Protein AF-0000000076790404 (afdb_homodimer)

Foldseek 3Di:
DDPPPPPPPPPCPPDPPVVLCVLLVVLVVVLVVQQVACQAPPHDPGGLNRVLVVLVCVCVVVVPDLVRSLVVLVVCVVPDDPRGDHDNHVVVSVVSCVSNVNDPDD/DDPPPPPPPPPCPPPPPVVLCVLLVVLVVVLVVQQPAAQAPPHDPGGLNRVLVVLVCVCVVVVPDLVRSLVVLVVCVVVDDPRGDHDNHVVVSVVSCVSNVNDPDD

Structure (mmCIF, N/CA/C/O backbone):
data_AF-0000000076790404-model_v1
#
loop_
_entity.id
_entity.type
_entity.pdbx_description
1 polymer 'Uncharacterized protein'
#
loop_
_atom_site.group_PDB
_atom_site.id
_atom_site.type_symbol
_atom_site.label_atom_id
_atom_site.label_alt_id
_atom_site.label_comp_id
_atom_site.label_asym_id
_atom_site.label_entity_id
_atom_site.label_seq_id
_atom_site.pdbx_PDB_ins_code
_atom_site.Cartn_x
_atom_site.Cartn_y
_atom_site.Cartn_z
_atom_sit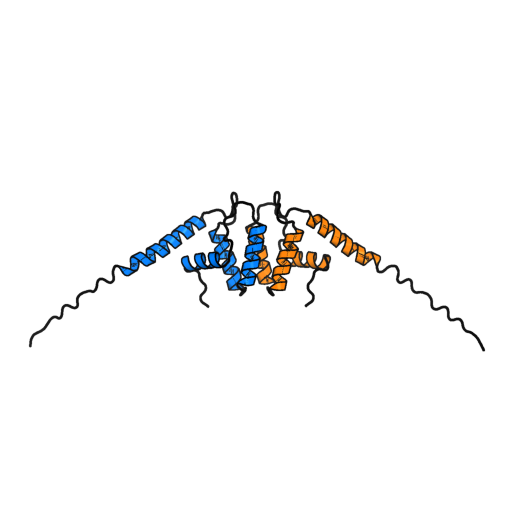e.occupancy
_atom_site.B_iso_or_equiv
_atom_site.auth_seq_id
_atom_site.auth_comp_id
_atom_site.auth_asym_id
_atom_site.auth_atom_id
_atom_site.pdbx_PDB_model_num
ATOM 1 N N . MET A 1 1 ? 28.422 -68.188 -30.266 1 30.14 1 MET A N 1
ATOM 2 C CA . MET A 1 1 ? 28.422 -66.75 -30.344 1 30.14 1 MET A CA 1
ATOM 3 C C . MET A 1 1 ? 27.078 -66.188 -29.906 1 30.14 1 MET A C 1
ATOM 5 O O . MET A 1 1 ? 26.109 -66.188 -30.672 1 30.14 1 MET A O 1
ATOM 9 N N . LEU A 1 2 ? 26.656 -66.5 -28.578 1 34.03 2 LEU A N 1
ATOM 10 C CA . LEU A 1 2 ? 25.391 -66.438 -27.844 1 34.03 2 LEU A CA 1
ATOM 11 C C . LEU A 1 2 ? 24.938 -65 -27.688 1 34.03 2 LEU A C 1
ATOM 13 O O . LEU A 1 2 ? 25.688 -64.125 -27.203 1 34.03 2 LEU A O 1
ATOM 17 N N . HIS A 1 3 ? 24.094 -64.438 -28.641 1 33.25 3 HIS A N 1
ATOM 18 C CA . HIS A 1 3 ? 23.422 -63.156 -28.703 1 33.25 3 HIS A CA 1
ATOM 19 C C . HIS A 1 3 ? 22.547 -62.938 -27.469 1 33.25 3 HIS A C 1
ATOM 21 O O . HIS A 1 3 ? 21.453 -63.469 -27.375 1 33.25 3 HIS A O 1
ATOM 27 N N . ASP A 1 4 ? 23.062 -62.906 -26.203 1 35.19 4 ASP A N 1
ATOM 28 C CA . ASP A 1 4 ? 22.328 -62.625 -24.984 1 35.19 4 ASP A CA 1
ATOM 29 C C . ASP A 1 4 ? 21.625 -61.281 -25.062 1 35.19 4 ASP A C 1
ATOM 31 O O . ASP A 1 4 ? 22.281 -60.219 -25.172 1 35.19 4 ASP A O 1
ATOM 35 N N . ASP A 1 5 ? 20.438 -61.219 -25.75 1 37.47 5 ASP A N 1
ATOM 36 C CA . ASP A 1 5 ? 19.5 -60.094 -25.828 1 37.47 5 ASP A CA 1
ATOM 37 C C . ASP A 1 5 ? 19.109 -59.594 -24.453 1 37.47 5 ASP A C 1
ATOM 39 O O . ASP A 1 5 ? 18.438 -60.281 -23.688 1 37.47 5 ASP A O 1
ATOM 43 N N . GLY A 1 6 ? 20 -59 -23.625 1 39.09 6 GLY A N 1
ATOM 44 C CA . GLY A 1 6 ? 19.734 -58.375 -22.344 1 39.09 6 GLY A CA 1
ATOM 45 C C . GLY A 1 6 ? 18.562 -57.406 -22.375 1 39.09 6 GLY A C 1
ATOM 46 O O . GLY A 1 6 ? 18.609 -56.375 -23.078 1 39.09 6 GLY A O 1
ATOM 47 N N . ASN A 1 7 ? 17.297 -57.875 -22.25 1 40.56 7 ASN A N 1
ATOM 48 C CA . ASN A 1 7 ? 16.062 -57.125 -22.062 1 40.56 7 ASN A CA 1
ATOM 49 C C . ASN A 1 7 ? 16.188 -56.125 -20.938 1 40.56 7 ASN A C 1
ATOM 51 O O . ASN A 1 7 ? 16.422 -56.5 -19.781 1 40.56 7 ASN A O 1
ATOM 55 N N . ILE A 1 8 ? 16.766 -54.906 -21.125 1 38.88 8 ILE A N 1
ATOM 56 C CA . ILE A 1 8 ? 16.75 -53.812 -20.203 1 38.88 8 ILE A CA 1
ATOM 57 C C . ILE A 1 8 ? 15.305 -53.5 -19.797 1 38.88 8 ILE A C 1
ATOM 59 O O . ILE A 1 8 ? 14.438 -53.312 -20.656 1 38.88 8 ILE A O 1
ATOM 63 N N . PRO A 1 9 ? 14.82 -53.875 -18.609 1 40.06 9 PRO A N 1
ATOM 64 C CA . PRO A 1 9 ? 13.477 -53.531 -18.125 1 40.06 9 PRO A CA 1
ATOM 65 C C . PRO A 1 9 ? 13.203 -52.031 -18.203 1 40.06 9 PRO A C 1
ATOM 67 O O . PRO A 1 9 ? 14.125 -51.219 -18.031 1 40.06 9 PRO A O 1
ATOM 70 N N . GLU A 1 10 ? 12.289 -51.594 -19 1 37.16 10 GLU A N 1
ATOM 71 C CA . GLU A 1 10 ? 11.719 -50.25 -19.078 1 37.16 10 GLU A CA 1
ATOM 72 C C . GLU A 1 10 ? 11.242 -49.781 -17.703 1 37.16 10 GLU A C 1
ATOM 74 O O . GLU A 1 10 ? 10.352 -50.375 -17.109 1 37.16 10 GLU A O 1
ATOM 79 N N . GLY A 1 11 ? 12.125 -49.375 -16.734 1 38.25 11 GLY A N 1
ATOM 80 C CA . GLY A 1 11 ? 11.695 -48.719 -15.508 1 38.25 11 GLY A CA 1
ATOM 81 C C . GLY A 1 11 ? 10.594 -47.688 -15.742 1 38.25 11 GLY A C 1
ATOM 82 O O . GLY A 1 11 ? 10.609 -46.969 -16.75 1 38.25 11 GLY A O 1
ATOM 83 N N . SER A 1 12 ? 9.336 -47.875 -15.234 1 36.72 12 SER A N 1
ATOM 84 C CA . SER A 1 12 ? 8.117 -47.062 -15.18 1 36.72 12 SER A CA 1
ATOM 85 C C . SER A 1 12 ? 8.398 -45.688 -14.609 1 36.72 12 SER A C 1
ATOM 87 O O . SER A 1 12 ? 8.523 -45.5 -13.398 1 36.72 12 SER A O 1
ATOM 89 N N . ALA A 1 13 ? 9.062 -44.781 -15.242 1 38.72 13 ALA A N 1
ATOM 90 C CA . ALA A 1 13 ? 9.156 -43.344 -14.953 1 38.72 13 ALA A CA 1
ATOM 91 C C . ALA A 1 13 ? 7.766 -42.75 -14.836 1 38.72 13 ALA A C 1
ATOM 93 O O . ALA A 1 13 ? 7.629 -41.5 -14.766 1 38.72 13 ALA A O 1
ATOM 94 N N . GLU A 1 14 ? 6.594 -43.438 -14.844 1 37.81 14 GLU A N 1
ATOM 95 C CA . GLU A 1 14 ? 5.332 -42.719 -14.977 1 37.81 14 GLU A CA 1
ATOM 96 C C . GLU A 1 14 ? 5.008 -41.938 -13.703 1 37.81 14 GLU A C 1
ATOM 98 O O . GLU A 1 14 ? 4.129 -41.062 -13.711 1 37.81 14 GLU A O 1
ATOM 103 N N . GLY A 1 15 ? 5.199 -42.469 -12.469 1 38.56 15 GLY A N 1
ATOM 104 C CA . GLY A 1 15 ? 4.367 -42 -11.383 1 38.56 15 GLY A CA 1
ATOM 105 C C . GLY A 1 15 ? 4.805 -40.625 -10.859 1 38.56 15 GLY A C 1
ATOM 106 O O . GLY A 1 15 ? 4.219 -40.094 -9.914 1 38.56 15 GLY A O 1
ATOM 107 N N . ARG A 1 16 ? 6.059 -40.219 -10.875 1 40.22 16 ARG A N 1
ATOM 108 C CA . ARG A 1 16 ? 6.441 -39.031 -10.102 1 40.22 16 ARG A CA 1
ATOM 109 C C . ARG A 1 16 ? 5.855 -37.781 -10.711 1 40.22 16 ARG A C 1
ATOM 111 O O . ARG A 1 16 ? 5.98 -36.688 -10.133 1 40.22 16 ARG A O 1
ATOM 118 N N . SER A 1 17 ? 5.418 -37.781 -11.984 1 40.88 17 SER A N 1
ATOM 119 C CA . SER A 1 17 ? 5.039 -36.5 -12.609 1 40.88 17 SER A CA 1
ATOM 120 C C . SER A 1 17 ? 3.672 -36.031 -12.125 1 40.88 17 SER A C 1
ATOM 122 O O . SER A 1 17 ? 3.312 -34.875 -12.297 1 40.88 17 SER A O 1
ATOM 124 N N . ASN A 1 18 ? 2.783 -36.938 -11.695 1 41.25 18 ASN A N 1
ATOM 125 C CA . ASN A 1 18 ? 1.407 -36.531 -11.438 1 41.25 18 ASN A CA 1
ATOM 126 C C . ASN A 1 18 ? 1.281 -35.781 -10.102 1 41.25 18 ASN A C 1
ATOM 128 O O . ASN A 1 18 ? 0.426 -34.938 -9.953 1 41.25 18 ASN A O 1
ATOM 132 N N . GLU A 1 19 ? 1.943 -36.188 -9.094 1 44.34 19 GLU A N 1
ATOM 133 C CA . GLU A 1 19 ? 1.763 -35.562 -7.789 1 44.34 19 GLU A CA 1
ATOM 134 C C . GLU A 1 19 ? 2.232 -34.125 -7.805 1 44.34 19 GLU A C 1
ATOM 136 O O . GLU A 1 19 ? 1.66 -33.25 -7.125 1 44.34 19 GLU A O 1
ATOM 141 N N . GLU A 1 20 ? 3.35 -33.75 -8.398 1 45.34 20 GLU A N 1
ATOM 142 C CA . GLU A 1 20 ? 3.826 -32.375 -8.492 1 45.34 20 GLU A CA 1
ATOM 143 C C . GLU A 1 20 ? 2.869 -31.516 -9.312 1 45.34 20 GLU A C 1
ATOM 145 O O . GLU A 1 20 ? 2.715 -30.328 -9.047 1 45.34 20 GLU A O 1
ATOM 150 N N . ALA A 1 21 ? 2.314 -32.094 -10.375 1 47 21 ALA A N 1
ATOM 151 C CA . ALA A 1 21 ? 1.302 -31.406 -11.188 1 47 21 ALA A CA 1
ATOM 152 C C . ALA A 1 21 ? 0.054 -31.109 -10.359 1 47 21 ALA A C 1
ATOM 154 O O . ALA A 1 21 ? -0.574 -30.062 -10.531 1 47 21 ALA A O 1
ATOM 155 N N . GLY A 1 22 ? -0.273 -32.031 -9.43 1 50.06 22 GLY A N 1
ATOM 156 C CA . GLY A 1 22 ? -1.444 -31.844 -8.594 1 50.06 22 GLY A CA 1
ATOM 157 C C . GLY A 1 22 ? -1.312 -30.672 -7.652 1 50.06 22 GLY A C 1
ATOM 158 O O . GLY A 1 22 ? -2.273 -29.922 -7.445 1 50.06 22 GLY A O 1
ATOM 159 N N . GLY A 1 23 ? -0.182 -30.625 -6.945 1 48.03 23 GLY A N 1
ATOM 160 C CA . GLY A 1 23 ? 0.036 -29.469 -6.094 1 48.03 23 GLY A CA 1
ATOM 161 C C . GLY A 1 23 ? 0.096 -28.172 -6.867 1 48.03 23 GLY A C 1
ATOM 162 O O . GLY A 1 23 ? -0.513 -27.172 -6.465 1 48.03 23 GLY A O 1
ATOM 163 N N . CYS A 1 24 ? 0.807 -28.219 -8.016 1 49.78 24 CYS A N 1
ATOM 164 C CA . CYS A 1 24 ? 0.87 -27.047 -8.891 1 49.78 24 CYS A CA 1
ATOM 165 C C . CYS A 1 24 ? -0.51 -26.703 -9.438 1 49.78 24 CYS A C 1
ATOM 167 O O . CYS A 1 24 ? -0.892 -25.531 -9.477 1 49.78 24 CYS A O 1
ATOM 169 N N . ALA A 1 25 ? -1.133 -27.797 -9.852 1 52.62 25 ALA A N 1
ATOM 170 C CA . ALA A 1 25 ? -2.465 -27.531 -10.391 1 52.62 25 ALA A CA 1
ATOM 171 C C . ALA A 1 25 ? -3.393 -26.969 -9.32 1 52.62 25 ALA A C 1
ATOM 173 O O . ALA A 1 25 ? -4.16 -26.047 -9.586 1 52.62 25 ALA A O 1
ATOM 174 N N . LYS A 1 26 ? -3.4 -27.656 -8.227 1 53.59 26 LYS A N 1
ATOM 175 C CA . LYS A 1 26 ? -4.223 -27.125 -7.137 1 53.59 26 LYS A CA 1
ATOM 176 C C . LYS A 1 26 ? -3.828 -25.703 -6.797 1 53.59 26 LYS A C 1
ATOM 178 O O . LYS A 1 26 ? -4.691 -24.844 -6.566 1 53.59 26 LYS A O 1
ATOM 183 N N . ALA A 1 27 ? -2.496 -25.578 -6.664 1 52.31 27 ALA A N 1
ATOM 184 C CA . ALA A 1 27 ? -2.008 -24.219 -6.445 1 52.31 27 ALA A CA 1
ATOM 185 C C . ALA A 1 27 ? -2.441 -23.297 -7.578 1 52.31 27 ALA A C 1
ATOM 187 O O . ALA A 1 27 ? -2.861 -22.156 -7.336 1 52.31 27 ALA A O 1
ATOM 188 N N . PHE A 1 28 ? -2.373 -23.859 -8.781 1 56.06 28 PHE A N 1
ATOM 189 C CA . PHE A 1 28 ? -2.822 -23.078 -9.93 1 56.06 28 PHE A CA 1
ATOM 190 C C . PHE A 1 28 ? -4.309 -22.75 -9.812 1 56.06 28 PHE A C 1
ATOM 192 O O . PHE A 1 28 ? -4.715 -21.609 -10.023 1 56.06 28 PHE A O 1
ATOM 199 N N . PHE A 1 29 ? -5.113 -23.781 -9.531 1 55.78 29 PHE A N 1
ATOM 200 C CA . PHE A 1 29 ? -6.547 -23.547 -9.43 1 55.78 29 PHE A CA 1
ATOM 201 C C . PHE A 1 29 ? -6.855 -22.594 -8.273 1 55.78 29 PHE A C 1
ATOM 203 O O . PHE A 1 29 ? -7.734 -21.734 -8.391 1 55.78 29 PHE A O 1
ATOM 210 N N . ALA A 1 30 ? -6.309 -22.812 -7.133 1 56.84 30 ALA A N 1
ATOM 211 C CA . ALA A 1 30 ? -6.508 -21.875 -6.023 1 56.84 30 ALA A CA 1
ATOM 212 C C . ALA A 1 30 ? -6.105 -20.453 -6.414 1 56.84 30 ALA A C 1
ATOM 214 O O . ALA A 1 30 ? -6.773 -19.484 -6.043 1 56.84 30 ALA A O 1
ATOM 215 N N . LEU A 1 31 ? -5.008 -20.5 -7.203 1 58.28 31 LEU A N 1
ATOM 216 C CA . LEU A 1 31 ? -4.594 -19.219 -7.758 1 58.28 31 LEU A CA 1
ATOM 217 C C . LEU A 1 31 ? -5.68 -18.625 -8.648 1 58.28 31 LEU A C 1
ATOM 219 O O . LEU A 1 31 ? -5.953 -17.422 -8.594 1 58.28 31 LEU A O 1
ATOM 223 N N . LEU A 1 32 ? -6.238 -19.531 -9.461 1 58.81 32 LEU A N 1
ATOM 224 C CA . LEU A 1 32 ? -7.312 -19.094 -10.344 1 58.81 32 LEU A CA 1
ATOM 225 C C . LEU A 1 32 ? -8.516 -18.625 -9.539 1 58.81 32 LEU A C 1
ATOM 227 O O . LEU A 1 32 ? -9.156 -17.625 -9.883 1 58.81 32 LEU A O 1
ATOM 231 N N . LYS A 1 33 ? -8.844 -19.469 -8.594 1 59.38 33 LYS A N 1
ATOM 232 C CA . LYS A 1 33 ? -9.977 -19.094 -7.754 1 59.38 33 LYS A CA 1
ATOM 233 C C . LYS A 1 33 ? -9.719 -17.766 -7.043 1 59.38 33 LYS A C 1
ATOM 235 O O . LYS A 1 33 ? -10.609 -16.922 -6.945 1 59.38 33 LYS A O 1
ATOM 240 N N . ASP A 1 34 ? -8.633 -17.781 -6.402 1 59.47 34 ASP A N 1
ATOM 241 C CA . ASP A 1 34 ? -8.25 -16.516 -5.785 1 59.47 34 ASP A CA 1
ATOM 242 C C . ASP A 1 34 ? -8.148 -15.406 -6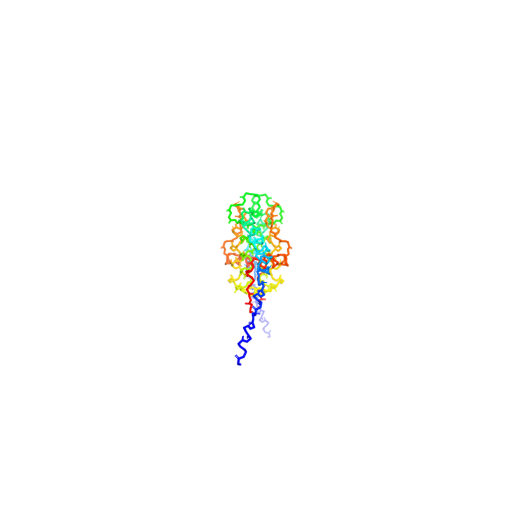.832 1 59.47 34 ASP A C 1
ATOM 244 O O . ASP A 1 34 ? -8.391 -14.234 -6.523 1 59.47 34 ASP A O 1
ATOM 248 N N . ALA A 1 35 ? -7.859 -15.93 -7.992 1 64.31 35 ALA A N 1
ATOM 249 C CA . ALA A 1 35 ? -7.82 -14.984 -9.109 1 64.31 35 ALA A CA 1
ATOM 250 C C . ALA A 1 35 ? -9.195 -14.375 -9.359 1 64.31 35 ALA A C 1
ATOM 252 O O . ALA A 1 35 ? -9.297 -13.25 -9.859 1 64.31 35 ALA A O 1
ATOM 253 N N . GLU A 1 36 ? -10.062 -15.117 -8.82 1 76.12 36 GLU A N 1
ATOM 254 C CA . GLU A 1 36 ? -11.398 -14.617 -9.109 1 76.12 36 GLU A CA 1
ATOM 255 C C . GLU A 1 36 ? -12.016 -13.953 -7.879 1 76.12 36 GLU A C 1
ATOM 257 O O . GLU A 1 36 ? -13.031 -13.258 -7.988 1 76.12 36 GLU A O 1
ATOM 262 N N . LYS A 1 37 ? -11.352 -14.148 -6.793 1 87 37 LYS A N 1
ATOM 263 C CA . LYS A 1 37 ? -11.938 -13.586 -5.582 1 87 37 LYS A CA 1
ATOM 264 C C . LYS A 1 37 ? -11.609 -12.094 -5.461 1 87 37 LYS A C 1
ATOM 266 O O . LYS A 1 37 ? -10.445 -11.703 -5.496 1 87 37 LYS A O 1
ATOM 271 N N . GLU A 1 38 ? -12.758 -11.359 -5.199 1 93.56 38 GLU A N 1
ATOM 272 C CA . GLU A 1 38 ? -12.57 -9.93 -4.992 1 93.56 38 GLU A CA 1
ATOM 273 C C . GLU A 1 38 ? -11.703 -9.648 -3.773 1 93.56 38 GLU A C 1
ATOM 275 O O . GLU A 1 38 ? -11.727 -10.406 -2.801 1 93.56 38 GLU A O 1
ATOM 280 N N . LEU A 1 39 ? -10.945 -8.672 -3.756 1 96.38 39 LEU A N 1
ATOM 281 C CA . LEU A 1 39 ? -10.062 -8.289 -2.662 1 96.38 39 LEU A CA 1
ATOM 282 C C . LEU A 1 39 ? -10.859 -8.039 -1.383 1 96.38 39 LEU A C 1
ATOM 284 O O . LEU A 1 39 ? -10.398 -8.391 -0.29 1 96.38 39 LEU A O 1
ATOM 288 N N . TYR A 1 40 ? -11.984 -7.336 -1.484 1 96.62 40 TYR A N 1
ATOM 289 C CA . TYR A 1 40 ? -13.031 -7.129 -0.484 1 96.62 40 TYR A CA 1
ATOM 290 C C . TYR A 1 40 ? -14.406 -7.051 -1.136 1 96.62 40 TYR A C 1
ATOM 292 O O . TYR A 1 40 ? -14.516 -6.844 -2.346 1 96.62 40 TYR A O 1
ATOM 300 N N . PRO A 1 41 ? -15.406 -7.297 -0.36 1 95 41 PRO A N 1
ATOM 301 C CA . PRO A 1 41 ? -16.734 -7.273 -0.979 1 95 41 PRO A CA 1
ATOM 302 C C . PRO A 1 41 ? -17 -5.98 -1.748 1 95 41 PRO A C 1
ATOM 304 O O . PRO A 1 41 ? -16.922 -4.891 -1.177 1 95 41 PRO A O 1
ATOM 307 N N . GLY A 1 42 ? -17.219 -6.043 -3.113 1 93.56 42 GLY A N 1
ATOM 308 C CA . GLY A 1 42 ? -17.547 -4.875 -3.922 1 93.56 42 GLY A CA 1
ATOM 309 C C . GLY A 1 42 ? -16.359 -4.352 -4.703 1 93.56 42 GLY A C 1
ATOM 310 O O . GLY A 1 42 ? -16.5 -3.445 -5.527 1 93.56 42 GLY A O 1
ATOM 311 N N . CYS A 1 43 ? -15.258 -4.91 -4.434 1 95.12 43 CYS A N 1
ATOM 312 C CA . CYS A 1 43 ? -14.086 -4.457 -5.172 1 95.12 43 CYS A CA 1
ATOM 313 C C . CYS A 1 43 ? -14.102 -4.969 -6.605 1 95.12 43 CYS A C 1
ATOM 315 O O . CYS A 1 43 ? -14.133 -6.18 -6.832 1 95.12 43 CYS A O 1
ATOM 317 N N . LYS A 1 44 ? -13.953 -4.082 -7.539 1 90.88 44 LYS A N 1
ATOM 318 C CA . LYS A 1 44 ? -14.055 -4.461 -8.945 1 90.88 44 LYS A CA 1
ATOM 319 C C . LYS A 1 44 ? -12.688 -4.445 -9.625 1 90.88 44 LYS A C 1
ATOM 321 O O . LYS A 1 44 ? -12.516 -5.039 -10.688 1 90.88 44 LYS A O 1
ATOM 326 N N . GLU A 1 45 ? -11.719 -3.848 -8.953 1 93.19 45 GLU A N 1
ATOM 327 C CA . GLU A 1 45 ? -10.461 -3.557 -9.641 1 93.19 45 GLU A CA 1
ATOM 328 C C . GLU A 1 45 ? -9.43 -4.652 -9.383 1 93.19 45 GLU A C 1
ATOM 330 O O . GLU A 1 45 ? -8.602 -4.941 -10.25 1 93.19 45 GLU A O 1
ATOM 335 N N . LEU A 1 46 ? -9.484 -5.277 -8.211 1 94.31 46 LEU A N 1
ATOM 336 C CA . LEU A 1 46 ? -8.445 -6.23 -7.848 1 94.31 46 LEU A CA 1
ATOM 337 C C . LEU A 1 46 ? -9.047 -7.492 -7.242 1 94.31 46 LEU A C 1
ATOM 339 O O . LEU A 1 46 ? -10.055 -7.426 -6.531 1 94.31 46 LEU A O 1
ATOM 343 N N . THR A 1 47 ? -8.406 -8.57 -7.527 1 93.31 47 THR A N 1
ATOM 344 C CA . THR A 1 47 ? -8.625 -9.812 -6.789 1 93.31 47 THR A CA 1
ATOM 345 C C . THR A 1 47 ? -7.543 -10.008 -5.73 1 93.31 47 THR A C 1
ATOM 347 O O . THR A 1 47 ? -6.535 -9.297 -5.727 1 93.31 47 THR A O 1
ATOM 350 N N . LYS A 1 48 ? -7.859 -10.93 -4.848 1 93 48 LYS A N 1
ATOM 351 C CA . LYS A 1 48 ? -6.84 -11.297 -3.869 1 93 48 LYS A CA 1
ATOM 352 C C . LYS A 1 48 ? -5.52 -11.641 -4.555 1 93 48 LYS A C 1
ATOM 354 O O . LYS A 1 48 ? -4.465 -11.133 -4.176 1 93 48 LYS A O 1
ATOM 359 N N . LEU A 1 49 ? -5.594 -12.359 -5.57 1 90.69 49 LEU A N 1
ATOM 360 C CA . LEU A 1 49 ? -4.391 -12.852 -6.234 1 90.69 49 LEU A CA 1
ATOM 361 C C . LEU A 1 49 ? -3.672 -11.711 -6.957 1 90.69 49 LEU A C 1
ATOM 363 O O . LEU A 1 49 ? -2.449 -11.586 -6.863 1 90.69 49 LEU A O 1
ATOM 367 N N . SER A 1 50 ? -4.426 -10.961 -7.699 1 90.44 50 SER A N 1
ATOM 368 C CA . SER A 1 50 ? -3.771 -9.883 -8.438 1 90.44 50 SER A CA 1
ATOM 369 C C . SER A 1 50 ? -3.088 -8.906 -7.488 1 90.44 50 SER A C 1
ATOM 371 O O . SER A 1 50 ? -2.021 -8.375 -7.805 1 90.44 50 SER A O 1
ATOM 373 N N . PHE A 1 51 ? -3.699 -8.688 -6.336 1 94.62 51 PHE A N 1
ATOM 374 C CA . PHE A 1 51 ? -3.068 -7.832 -5.336 1 94.62 51 PHE A CA 1
ATOM 375 C C . PHE A 1 51 ? -1.736 -8.414 -4.887 1 94.62 51 PHE A C 1
ATOM 377 O O . PHE A 1 51 ? -0.721 -7.719 -4.859 1 94.62 51 PHE A O 1
ATOM 384 N N . ILE A 1 52 ? -1.734 -9.664 -4.551 1 94.06 52 ILE A N 1
ATOM 385 C CA . ILE A 1 52 ? -0.548 -10.344 -4.039 1 94.06 52 ILE A CA 1
ATOM 386 C C . ILE A 1 52 ? 0.563 -10.297 -5.086 1 94.06 52 ILE A C 1
ATOM 388 O O . ILE A 1 52 ? 1.708 -9.961 -4.77 1 94.06 52 ILE A O 1
ATOM 392 N N . VAL A 1 53 ? 0.233 -10.562 -6.281 1 90.12 53 VAL A N 1
ATOM 393 C CA . VAL A 1 53 ? 1.208 -10.586 -7.367 1 90.12 53 VAL A CA 1
ATOM 394 C C . VAL A 1 53 ? 1.775 -9.188 -7.586 1 90.12 53 VA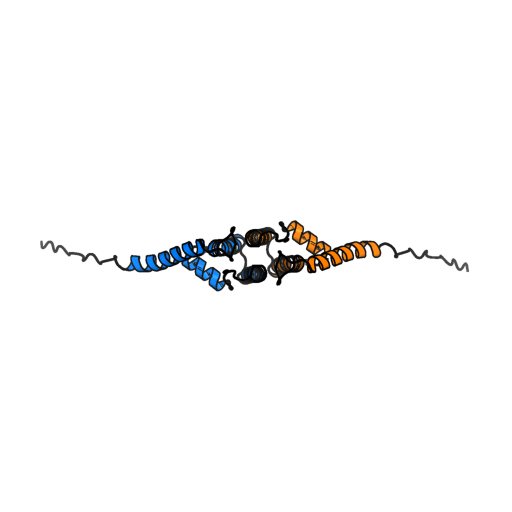L A C 1
ATOM 396 O O . VAL A 1 53 ? 2.99 -9.016 -7.711 1 90.12 53 VAL A O 1
ATOM 399 N N . ARG A 1 54 ? 0.96 -8.164 -7.531 1 92.69 54 ARG A N 1
ATOM 400 C CA . ARG A 1 54 ? 1.4 -6.793 -7.766 1 92.69 54 ARG A CA 1
ATOM 401 C C . ARG A 1 54 ? 2.279 -6.297 -6.621 1 92.69 54 ARG A C 1
ATOM 403 O O . ARG A 1 54 ? 3.309 -5.66 -6.852 1 92.69 54 ARG A O 1
ATOM 410 N N . LEU A 1 55 ? 1.849 -6.598 -5.422 1 96.44 55 LEU A N 1
ATOM 411 C CA . LEU A 1 55 ? 2.67 -6.215 -4.281 1 96.44 55 LEU A CA 1
ATOM 412 C C . LEU A 1 55 ? 4.055 -6.844 -4.367 1 96.44 55 LEU A C 1
ATOM 414 O O . LEU A 1 55 ? 5.066 -6.168 -4.164 1 96.44 55 LEU A O 1
ATOM 418 N N . TYR A 1 56 ? 4.062 -8.133 -4.668 1 93.75 56 TYR A N 1
ATOM 419 C CA . TYR A 1 56 ? 5.332 -8.844 -4.727 1 93.75 56 TYR A CA 1
ATOM 420 C C . TYR A 1 56 ? 6.172 -8.375 -5.906 1 93.75 56 TYR A C 1
ATOM 422 O O . TYR A 1 56 ? 7.398 -8.297 -5.809 1 93.75 56 TYR A O 1
ATOM 430 N N . GLN A 1 57 ? 5.543 -8.062 -7.035 1 91.38 57 GLN A N 1
ATOM 431 C CA . GLN A 1 57 ? 6.242 -7.484 -8.18 1 91.38 57 GLN A CA 1
ATOM 432 C C . GLN A 1 57 ? 6.93 -6.176 -7.797 1 91.38 57 GLN A C 1
ATOM 434 O O . GLN A 1 57 ? 8.078 -5.938 -8.18 1 91.38 57 GLN A O 1
ATOM 439 N N . ILE A 1 58 ? 6.242 -5.316 -7.086 1 95.56 58 ILE A N 1
ATOM 440 C CA . ILE A 1 58 ? 6.828 -4.062 -6.629 1 95.56 58 ILE A CA 1
ATOM 441 C C . ILE A 1 58 ? 8.062 -4.352 -5.773 1 95.56 58 ILE A C 1
ATOM 443 O O . ILE A 1 58 ? 9.117 -3.744 -5.965 1 95.56 58 ILE A O 1
ATOM 447 N N . LYS A 1 59 ? 7.934 -5.266 -4.836 1 95.81 59 LYS A N 1
ATOM 448 C CA . LYS A 1 59 ? 9.055 -5.637 -3.977 1 95.81 59 LYS A CA 1
ATOM 449 C C . LYS A 1 59 ? 10.273 -6.031 -4.805 1 95.81 59 LYS A C 1
ATOM 451 O O . LYS A 1 59 ? 11.383 -5.574 -4.535 1 95.81 59 LYS A O 1
ATOM 456 N N . CYS A 1 60 ? 10.055 -6.82 -5.785 1 92.5 60 CYS A N 1
ATOM 457 C CA . CYS A 1 60 ? 11.164 -7.367 -6.562 1 92.5 60 CYS A CA 1
ATOM 458 C C . CYS A 1 60 ? 11.727 -6.32 -7.516 1 92.5 60 CYS A C 1
ATOM 460 O O . CYS A 1 60 ? 12.945 -6.172 -7.629 1 92.5 60 CYS A O 1
ATOM 462 N N . LEU A 1 61 ? 10.906 -5.629 -8.18 1 93 61 LEU A N 1
ATOM 463 C CA . LEU A 1 61 ? 11.32 -4.648 -9.18 1 93 61 LEU A CA 1
ATOM 464 C C . LEU A 1 61 ? 12.172 -3.557 -8.547 1 93 61 LEU A C 1
ATOM 466 O O . LEU A 1 61 ? 13.141 -3.094 -9.148 1 93 61 LEU A O 1
ATOM 470 N N . PHE A 1 62 ? 11.797 -3.213 -7.332 1 95.12 62 PHE A N 1
ATOM 471 C CA . PHE A 1 62 ? 12.484 -2.08 -6.719 1 95.12 62 PHE A CA 1
ATOM 472 C C . PHE A 1 62 ? 13.398 -2.547 -5.59 1 95.12 62 PHE A C 1
ATOM 474 O O . PHE A 1 62 ? 13.984 -1.727 -4.887 1 95.12 62 PHE A O 1
ATOM 481 N N . GLY A 1 63 ? 13.5 -3.807 -5.332 1 94.88 63 GLY A N 1
ATOM 482 C CA . GLY A 1 63 ? 14.414 -4.359 -4.348 1 94.88 63 GLY A CA 1
ATOM 483 C C . GLY A 1 63 ? 14.047 -3.994 -2.922 1 94.88 63 GLY A C 1
ATOM 484 O O . GLY A 1 63 ? 14.922 -3.689 -2.107 1 94.88 63 GLY A O 1
ATOM 485 N N . LEU A 1 64 ? 12.789 -3.99 -2.604 1 96.75 64 LEU A N 1
ATOM 486 C CA . LEU A 1 64 ? 12.375 -3.705 -1.233 1 96.75 64 LEU A CA 1
ATOM 487 C C . LEU A 1 64 ? 12.836 -4.809 -0.286 1 96.75 64 LEU A C 1
ATOM 489 O O . LEU A 1 64 ? 12.742 -5.992 -0.616 1 96.75 64 LEU A O 1
ATOM 493 N N . SER A 1 65 ? 13.289 -4.375 0.899 1 97.44 65 SER A N 1
ATOM 494 C CA . SER A 1 65 ? 13.547 -5.363 1.94 1 97.44 65 SER A CA 1
ATOM 495 C C . SER A 1 65 ? 12.25 -6.008 2.422 1 97.44 65 SER A C 1
ATOM 497 O O . SER A 1 65 ? 11.164 -5.469 2.205 1 97.44 65 SER A O 1
ATOM 499 N N . ASN A 1 66 ? 12.375 -7.148 3.084 1 97.31 66 ASN A N 1
ATOM 500 C CA . ASN A 1 66 ? 11.203 -7.797 3.672 1 97.31 66 ASN A CA 1
ATOM 501 C C . ASN A 1 66 ? 10.5 -6.879 4.664 1 97.31 66 ASN A C 1
ATOM 503 O O . ASN A 1 66 ? 9.266 -6.816 4.691 1 97.31 66 ASN A O 1
ATOM 507 N N . ARG A 1 67 ? 11.234 -6.141 5.426 1 97.5 67 ARG A N 1
ATOM 508 C CA . ARG A 1 67 ? 10.664 -5.242 6.426 1 97.5 67 ARG A CA 1
ATOM 509 C C . ARG A 1 67 ? 9.898 -4.102 5.766 1 97.5 67 ARG A C 1
ATOM 511 O O . ARG A 1 67 ? 8.812 -3.73 6.219 1 97.5 67 ARG A O 1
ATOM 518 N N . ALA A 1 68 ? 10.453 -3.523 4.75 1 97.56 68 ALA A N 1
ATOM 519 C CA . ALA A 1 68 ? 9.781 -2.465 4.008 1 97.56 68 ALA A CA 1
ATOM 520 C C . ALA A 1 68 ? 8.461 -2.961 3.422 1 97.56 68 ALA A C 1
ATOM 522 O O . ALA A 1 68 ? 7.43 -2.293 3.545 1 97.56 68 ALA A O 1
ATOM 523 N N . CYS A 1 69 ? 8.438 -4.156 2.807 1 98.19 69 CYS A N 1
ATOM 524 C CA . CYS A 1 69 ? 7.23 -4.727 2.209 1 98.19 69 CYS A CA 1
ATOM 525 C C . CYS A 1 69 ? 6.199 -5.062 3.277 1 98.19 69 CYS A C 1
ATOM 527 O O . CYS A 1 69 ? 4.996 -4.887 3.061 1 98.19 69 CYS A O 1
ATOM 529 N N . GLU A 1 70 ? 6.68 -5.504 4.395 1 98.44 70 GLU A N 1
ATOM 530 C CA . GLU A 1 70 ? 5.789 -5.766 5.52 1 98.44 70 GLU A CA 1
ATOM 531 C C . GLU A 1 70 ? 5.09 -4.488 5.977 1 98.44 70 GLU A C 1
ATOM 533 O O . GLU A 1 70 ? 3.893 -4.5 6.27 1 98.44 70 GLU A O 1
ATOM 538 N N . ALA A 1 71 ? 5.816 -3.398 6.059 1 96.88 71 ALA A N 1
ATOM 539 C CA . ALA A 1 71 ? 5.242 -2.117 6.457 1 96.88 71 ALA A CA 1
ATOM 540 C C . ALA A 1 71 ? 4.191 -1.648 5.453 1 96.88 71 ALA A C 1
ATOM 542 O O . ALA A 1 71 ? 3.139 -1.141 5.84 1 96.88 71 ALA A O 1
ATOM 543 N N . VAL A 1 72 ? 4.473 -1.824 4.172 1 98.44 72 VAL A N 1
ATOM 544 C CA . VAL A 1 72 ? 3.523 -1.491 3.113 1 98.44 72 VAL A CA 1
ATOM 545 C C . VAL A 1 72 ? 2.27 -2.352 3.252 1 98.44 72 VAL A C 1
ATOM 547 O O . VAL A 1 72 ? 1.148 -1.84 3.203 1 98.44 72 VAL A O 1
ATOM 550 N N . LEU A 1 73 ? 2.477 -3.645 3.439 1 98.62 73 LEU A N 1
ATOM 551 C CA . LEU A 1 73 ? 1.36 -4.57 3.598 1 98.62 73 LEU A CA 1
ATOM 552 C C . LEU A 1 73 ? 0.512 -4.199 4.809 1 98.62 73 LEU A C 1
ATOM 554 O O . LEU A 1 73 ? -0.718 -4.246 4.75 1 98.62 73 LEU A O 1
ATOM 558 N N . GLN A 1 74 ? 1.145 -3.809 5.906 1 97.5 74 GLN A N 1
ATOM 559 C CA . GLN A 1 74 ? 0.424 -3.377 7.098 1 97.5 74 GLN A CA 1
ATOM 560 C C . GLN A 1 74 ? -0.403 -2.125 6.82 1 97.5 74 GLN A C 1
ATOM 562 O O . GLN A 1 74 ? -1.537 -2.008 7.289 1 97.5 74 GLN A O 1
ATOM 567 N N . LEU A 1 75 ? 0.099 -1.202 6.102 1 97.81 75 LEU A N 1
ATOM 568 C CA . LEU A 1 75 ? -0.653 -0.002 5.75 1 97.81 75 LEU A CA 1
ATOM 569 C C . LEU A 1 75 ? -1.863 -0.35 4.895 1 97.81 75 LEU A C 1
ATOM 571 O O . LEU A 1 75 ? -2.939 0.228 5.066 1 97.81 75 LEU A O 1
ATOM 575 N N . PHE A 1 76 ? -1.725 -1.348 3.979 1 98.38 76 PHE A N 1
ATOM 576 C CA . PHE A 1 76 ? -2.871 -1.823 3.213 1 98.38 76 PHE A CA 1
ATOM 577 C C . PHE A 1 76 ? -3.932 -2.412 4.133 1 98.38 76 PHE A C 1
ATOM 579 O O . PHE A 1 76 ? -5.125 -2.154 3.961 1 98.38 76 PHE A O 1
ATOM 586 N N . THR A 1 77 ? -3.473 -3.158 5.098 1 97.31 77 THR A N 1
ATOM 587 C CA . THR A 1 77 ? -4.391 -3.797 6.035 1 97.31 77 THR A CA 1
ATOM 588 C C . THR A 1 77 ? -5.223 -2.752 6.777 1 97.31 77 THR A C 1
ATOM 590 O O . THR A 1 77 ? -6.422 -2.938 6.98 1 97.31 77 THR A O 1
ATOM 593 N N . GLU A 1 78 ? -4.656 -1.703 7.098 1 96.38 78 GLU A N 1
ATOM 594 C CA . GLU A 1 78 ? -5.336 -0.628 7.816 1 96.38 78 GLU A CA 1
ATOM 595 C C . GLU A 1 78 ? -6.211 0.195 6.875 1 96.38 78 GLU A C 1
ATOM 597 O O . GLU A 1 78 ? -7.262 0.704 7.277 1 96.38 78 GLU A O 1
ATOM 602 N N . ALA A 1 79 ? -5.863 0.325 5.66 1 97.5 79 ALA A N 1
ATOM 603 C CA . ALA A 1 79 ? -6.508 1.228 4.711 1 97.5 79 ALA A CA 1
ATOM 604 C C . ALA A 1 79 ? -7.699 0.554 4.035 1 97.5 79 ALA A C 1
ATOM 606 O O . ALA A 1 79 ? -8.617 1.229 3.568 1 97.5 79 ALA A O 1
ATOM 607 N N . LEU A 1 80 ? -7.699 -0.765 3.936 1 98.06 80 LEU A N 1
ATOM 608 C CA . LEU A 1 80 ? -8.727 -1.473 3.186 1 98.06 80 LEU A CA 1
ATOM 609 C C . LEU A 1 80 ? -9.984 -1.652 4.027 1 98.06 80 LEU A C 1
ATOM 611 O O . LEU A 1 80 ? -9.922 -1.663 5.258 1 98.06 80 LEU A O 1
ATOM 615 N N . PRO A 1 81 ? -11.062 -1.807 3.312 1 97 81 PRO A N 1
ATOM 616 C CA . PRO A 1 81 ? -12.32 -2.016 4.035 1 97 81 PRO A CA 1
ATOM 617 C C . PRO A 1 81 ? -12.352 -3.334 4.805 1 97 81 PRO A C 1
ATOM 619 O O . PRO A 1 81 ? -11.578 -4.25 4.492 1 97 81 PRO A O 1
ATOM 622 N N . LYS A 1 82 ? -13.227 -3.326 5.754 1 94.06 82 LYS A N 1
ATOM 623 C CA . LYS A 1 82 ? -13.461 -4.574 6.477 1 94.06 82 LYS A CA 1
ATOM 624 C C . LYS A 1 82 ? -13.844 -5.703 5.523 1 94.06 82 LYS A C 1
ATOM 626 O O . LYS A 1 82 ? -14.594 -5.488 4.57 1 94.06 82 L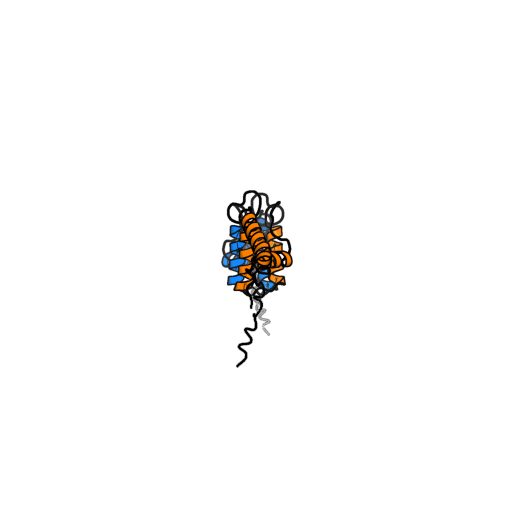YS A O 1
ATOM 631 N N . GLY A 1 83 ? -13.328 -6.898 5.824 1 94.94 83 GLY A N 1
ATOM 632 C CA . GLY A 1 83 ? -13.641 -8.055 4.996 1 94.94 83 GLY A CA 1
ATOM 633 C C . GLY A 1 83 ? -12.625 -8.297 3.898 1 94.94 83 GLY A C 1
ATOM 634 O O . GLY A 1 83 ? -12.797 -9.195 3.07 1 94.94 83 GLY A O 1
ATOM 635 N N . HIS A 1 84 ? -11.68 -7.473 3.828 1 96.38 84 HIS A N 1
ATOM 636 C CA . HIS A 1 84 ? -10.633 -7.73 2.842 1 96.38 84 HIS A CA 1
ATOM 637 C C . HIS A 1 84 ? -9.953 -9.07 3.096 1 96.38 84 HIS A C 1
ATOM 639 O O . HIS A 1 84 ? -9.992 -9.586 4.215 1 96.38 84 HIS A O 1
ATOM 645 N N . CYS A 1 85 ? -9.281 -9.562 1.997 1 94.62 85 CYS A N 1
ATOM 646 C CA . CYS A 1 85 ? -8.727 -10.906 2.109 1 94.62 85 CYS A CA 1
ATOM 647 C C . CYS A 1 85 ? -7.234 -10.906 1.806 1 94.62 85 CYS A C 1
ATOM 649 O O . CYS A 1 85 ? -6.684 -11.922 1.373 1 94.62 85 CYS A O 1
ATOM 651 N N . ILE A 1 86 ? -6.574 -9.781 1.957 1 95.94 86 ILE A N 1
ATOM 652 C CA . ILE A 1 86 ? -5.137 -9.805 1.705 1 95.94 86 ILE A CA 1
ATOM 653 C C . ILE A 1 86 ? -4.426 -10.531 2.842 1 95.94 86 ILE A C 1
ATOM 655 O O . ILE A 1 86 ? -4.895 -10.523 3.982 1 95.94 86 ILE A O 1
ATOM 659 N N . PRO A 1 87 ? -3.305 -11.148 2.529 1 95.31 87 PRO A N 1
ATOM 660 C CA . PRO A 1 87 ? -2.529 -11.781 3.598 1 95.31 87 PRO A CA 1
ATOM 661 C C . PRO A 1 87 ? -2.027 -10.781 4.637 1 95.31 87 PRO A C 1
ATOM 663 O O . PRO A 1 87 ? -1.725 -9.641 4.301 1 95.31 87 PRO A O 1
ATOM 666 N N . ASN A 1 88 ? -1.915 -11.234 5.836 1 94.62 88 ASN A N 1
ATOM 667 C CA . ASN A 1 88 ? -1.528 -10.336 6.922 1 94.62 88 ASN A CA 1
ATOM 668 C C . ASN A 1 88 ? -0.031 -10.406 7.203 1 94.62 88 ASN A C 1
ATOM 670 O O . ASN A 1 88 ? 0.446 -9.859 8.195 1 94.62 88 ASN A O 1
ATOM 674 N N . SER A 1 89 ? 0.695 -11.109 6.43 1 97.12 89 SER A N 1
ATOM 675 C CA . SER A 1 89 ? 2.146 -11.156 6.566 1 97.12 89 SER A CA 1
ATOM 676 C C . SER A 1 89 ? 2.824 -11.367 5.219 1 97.12 89 SER A C 1
ATOM 678 O O . SER A 1 89 ? 2.23 -11.953 4.305 1 97.12 89 SER A O 1
ATOM 680 N N . LEU A 1 90 ? 4.043 -10.953 5.148 1 96.88 90 LEU A N 1
ATOM 681 C CA . LEU A 1 90 ? 4.824 -11.148 3.93 1 96.88 90 LEU A CA 1
ATOM 682 C C . LEU A 1 90 ? 5.145 -12.625 3.721 1 96.88 90 LEU A C 1
ATOM 684 O O . LEU A 1 90 ? 5.195 -13.094 2.582 1 96.88 90 LEU A O 1
ATOM 688 N N . GLU A 1 91 ? 5.281 -13.352 4.809 1 97.12 91 GLU A N 1
ATOM 689 C CA . GLU A 1 91 ? 5.527 -14.789 4.723 1 97.12 91 GLU A CA 1
ATOM 690 C C . GLU A 1 91 ? 4.418 -15.492 3.947 1 97.12 91 GLU A C 1
ATOM 692 O O . GLU A 1 91 ? 4.695 -16.328 3.088 1 97.12 91 GLU A O 1
ATOM 697 N N . LYS A 1 92 ? 3.215 -15.156 4.25 1 95.94 92 LYS A N 1
ATOM 698 C CA . LYS A 1 92 ? 2.072 -15.75 3.557 1 95.94 92 LYS A CA 1
ATOM 699 C C . LYS A 1 92 ? 2.043 -15.328 2.09 1 95.94 92 LYS A C 1
ATOM 701 O O . LYS A 1 92 ? 1.717 -16.141 1.215 1 95.94 92 LYS A O 1
ATOM 706 N N . VAL A 1 93 ? 2.348 -14.07 1.794 1 93.5 93 VAL A N 1
ATOM 707 C CA . VAL A 1 93 ? 2.455 -13.594 0.42 1 93.5 93 VAL A CA 1
ATOM 708 C C . VAL A 1 93 ? 3.482 -14.43 -0.34 1 93.5 93 VAL A C 1
ATOM 710 O O . VAL A 1 93 ? 3.193 -14.953 -1.42 1 93.5 93 VAL A O 1
ATOM 713 N N . GLN A 1 94 ? 4.629 -14.586 0.246 1 93.69 94 GLN A N 1
ATOM 714 C CA . GLN A 1 94 ? 5.734 -15.305 -0.381 1 93.69 94 GLN A CA 1
ATOM 715 C C . GLN A 1 94 ? 5.391 -16.781 -0.583 1 93.69 94 GLN A C 1
ATOM 717 O O . GLN A 1 94 ? 5.781 -17.375 -1.586 1 93.69 94 GLN A O 1
ATOM 722 N N . LYS A 1 95 ? 4.699 -17.359 0.338 1 93 95 LYS A N 1
ATOM 723 C CA . LYS A 1 95 ? 4.258 -18.75 0.189 1 93 95 LYS A CA 1
ATOM 724 C C . LYS A 1 95 ? 3.354 -18.906 -1.03 1 93 95 LYS A C 1
ATOM 726 O O . LYS A 1 95 ? 3.52 -19.844 -1.813 1 93 95 LYS A O 1
ATOM 731 N N . ILE A 1 96 ? 2.385 -18.016 -1.217 1 88.81 96 ILE A N 1
ATOM 732 C CA . ILE A 1 96 ? 1.469 -18.062 -2.352 1 88.81 96 ILE A CA 1
ATOM 733 C C . ILE A 1 96 ? 2.254 -17.906 -3.652 1 88.81 96 ILE A C 1
ATOM 735 O O . ILE A 1 96 ? 2.031 -18.656 -4.609 1 88.81 96 ILE A O 1
ATOM 739 N N . ILE A 1 97 ? 3.203 -16.984 -3.672 1 89.5 97 ILE A N 1
ATOM 740 C CA . ILE A 1 97 ? 4.035 -16.734 -4.844 1 89.5 97 ILE A CA 1
ATOM 741 C C . ILE A 1 97 ? 4.82 -18 -5.195 1 89.5 97 ILE A C 1
ATOM 743 O O . ILE A 1 97 ? 4.883 -18.391 -6.363 1 89.5 97 ILE A O 1
ATOM 747 N N . ARG A 1 98 ? 5.406 -18.578 -4.199 1 89.38 98 ARG A N 1
ATOM 748 C CA . ARG A 1 98 ? 6.172 -19.812 -4.395 1 89.38 98 ARG A CA 1
ATOM 749 C C . ARG A 1 98 ? 5.281 -20.938 -4.914 1 89.38 98 ARG A C 1
ATOM 751 O O . ARG A 1 98 ? 5.656 -21.641 -5.848 1 89.38 98 ARG A O 1
ATOM 758 N N . ASP A 1 99 ? 4.129 -21.031 -4.34 1 85.06 99 ASP A N 1
ATOM 759 C CA . ASP A 1 99 ? 3.203 -22.078 -4.75 1 85.06 99 ASP A CA 1
ATOM 760 C C . ASP A 1 99 ? 2.77 -21.891 -6.199 1 85.06 99 ASP A C 1
ATOM 762 O O . ASP A 1 99 ? 2.494 -22.875 -6.902 1 85.06 99 ASP A O 1
ATOM 766 N N . LEU A 1 100 ? 2.828 -20.609 -6.605 1 83.31 100 LEU A N 1
ATOM 767 C CA . LEU A 1 100 ? 2.43 -20.297 -7.973 1 83.31 100 LEU A CA 1
ATOM 768 C C . LEU A 1 100 ? 3.613 -20.422 -8.93 1 83.31 100 LEU A C 1
ATOM 770 O O . LEU A 1 100 ? 3.436 -20.406 -10.148 1 83.31 100 LEU A O 1
ATOM 774 N N . GLY A 1 101 ? 4.824 -20.578 -8.414 1 79.56 101 GLY A N 1
ATOM 775 C CA . GLY A 1 101 ? 6.012 -20.656 -9.25 1 79.56 101 GLY A CA 1
ATOM 776 C C . GLY A 1 101 ? 6.445 -19.312 -9.797 1 79.56 101 GLY A C 1
ATOM 777 O O . GLY A 1 101 ? 7.062 -19.234 -10.859 1 79.56 101 GLY A O 1
ATOM 778 N N . LEU A 1 102 ? 6.012 -18.266 -9.125 1 78.75 102 LEU A N 1
ATOM 779 C CA . LEU A 1 102 ? 6.309 -16.906 -9.586 1 78.75 102 LEU A CA 1
ATOM 780 C C . LEU A 1 102 ? 7.492 -16.312 -8.828 1 78.75 102 LEU A C 1
ATOM 782 O O . LEU A 1 102 ? 7.816 -15.141 -8.992 1 78.75 102 LEU A O 1
ATOM 786 N N . ASP A 1 103 ? 8.109 -17.031 -7.988 1 75.44 103 ASP A N 1
ATOM 787 C CA . ASP A 1 103 ? 9.219 -16.516 -7.188 1 75.44 103 ASP A CA 1
ATOM 788 C C . ASP A 1 103 ? 10.391 -16.109 -8.07 1 75.44 103 ASP A C 1
ATOM 790 O O . ASP A 1 103 ? 10.609 -16.703 -9.133 1 75.44 103 ASP A O 1
ATOM 794 N N . TYR A 1 104 ? 10.719 -14.805 -8.094 1 58.44 104 TYR A N 1
ATOM 795 C CA . TYR A 1 104 ? 11.844 -14.273 -8.859 1 58.44 104 TYR A CA 1
ATOM 796 C C . TYR A 1 104 ? 13.164 -14.758 -8.289 1 58.44 104 TYR A C 1
ATOM 798 O O . TYR A 1 104 ? 13.359 -14.75 -7.066 1 58.44 104 TYR A O 1
ATOM 806 N N . GLN A 1 105 ? 13.75 -15.828 -8.789 1 49.5 105 GLN A N 1
ATOM 807 C CA . GLN A 1 105 ? 15.102 -16.297 -8.484 1 49.5 105 GLN A CA 1
ATOM 808 C C . GLN A 1 105 ? 16.141 -15.195 -8.734 1 49.5 105 GLN A C 1
ATOM 810 O O . GLN A 1 105 ? 16.078 -14.508 -9.75 1 49.5 105 GLN A O 1
ATOM 815 N N . LYS A 1 106 ? 16.531 -14.5 -7.637 1 44.09 106 LYS A N 1
ATOM 816 C CA . LYS A 1 106 ? 17.812 -13.891 -7.965 1 44.09 106 LYS A CA 1
ATOM 817 C C . LYS A 1 106 ? 18.812 -14.945 -8.461 1 44.09 106 LYS A C 1
ATOM 819 O O . LYS A 1 106 ? 18.719 -16.109 -8.086 1 44.09 106 LYS A O 1
ATOM 824 N N . MET B 1 1 ? 34.531 66.562 25.422 1 30.45 1 MET B N 1
ATOM 825 C CA . MET B 1 1 ? 34.375 65.125 25.594 1 30.45 1 MET B CA 1
ATOM 826 C C . MET B 1 1 ? 32.969 64.75 25.219 1 30.45 1 MET B C 1
ATOM 828 O O . MET B 1 1 ? 32 64.938 25.969 1 30.45 1 MET B O 1
ATOM 832 N N . LEU B 1 2 ? 32.562 64.938 23.859 1 33.38 2 LEU B N 1
ATOM 833 C CA . LEU B 1 2 ? 31.328 64.938 23.094 1 33.38 2 LEU B CA 1
ATOM 834 C C . LEU B 1 2 ? 30.672 63.562 23.094 1 33.38 2 LEU B C 1
ATOM 836 O O . LEU B 1 2 ? 31.297 62.562 22.719 1 33.38 2 LEU B O 1
ATOM 840 N N . HIS B 1 3 ? 29.797 63.219 24.094 1 33.91 3 HIS B N 1
ATOM 841 C CA . HIS B 1 3 ? 28.938 62.062 24.312 1 33.91 3 HIS B CA 1
ATOM 842 C C . HIS B 1 3 ? 28 61.844 23.125 1 33.91 3 HIS B C 1
ATOM 844 O O . HIS B 1 3 ? 26.984 62.531 22.984 1 33.91 3 HIS B O 1
ATOM 850 N N . ASP B 1 4 ? 28.453 61.562 21.859 1 34.56 4 ASP B N 1
ATOM 851 C CA . ASP B 1 4 ? 27.656 61.25 20.688 1 34.56 4 ASP B CA 1
ATOM 852 C C . ASP B 1 4 ? 26.766 60.031 20.953 1 34.56 4 ASP B C 1
ATOM 854 O O . ASP B 1 4 ? 27.266 58.938 21.172 1 34.56 4 ASP B O 1
ATOM 858 N N . ASP B 1 5 ? 25.594 60.188 21.625 1 37.28 5 ASP B N 1
ATOM 859 C CA . ASP B 1 5 ? 24.5 59.25 21.875 1 37.28 5 ASP B CA 1
ATOM 860 C C . ASP B 1 5 ? 23.969 58.688 20.562 1 37.28 5 ASP B C 1
ATOM 862 O O . ASP B 1 5 ? 23.25 59.344 19.828 1 37.28 5 ASP B O 1
ATOM 866 N N . GLY B 1 6 ? 24.75 58 19.703 1 39.19 6 GLY B N 1
ATOM 867 C CA . GLY B 1 6 ? 24.281 57.375 18.469 1 39.19 6 GLY B CA 1
ATOM 868 C C . GLY B 1 6 ? 23.094 56.438 18.688 1 39.19 6 GLY B C 1
ATOM 869 O O . GLY B 1 6 ? 23.172 55.5 19.469 1 39.19 6 GLY B O 1
ATOM 870 N N . ASN B 1 7 ? 21.828 56.969 18.609 1 40.34 7 ASN B N 1
ATOM 871 C CA . ASN B 1 7 ? 20.531 56.312 18.578 1 40.34 7 ASN B CA 1
ATOM 872 C C . ASN B 1 7 ? 20.484 55.188 17.562 1 40.34 7 ASN B C 1
ATOM 874 O O . ASN B 1 7 ? 20.641 55.406 16.359 1 40.34 7 ASN B O 1
ATOM 878 N N . ILE B 1 8 ? 21.016 53.969 17.812 1 39.34 8 ILE B N 1
ATOM 879 C CA . ILE B 1 8 ? 20.828 52.781 16.984 1 39.34 8 ILE B CA 1
ATOM 880 C C . ILE B 1 8 ? 19.344 52.531 16.781 1 39.34 8 ILE B C 1
ATOM 882 O O . ILE B 1 8 ? 18.578 52.469 17.734 1 39.34 8 ILE B O 1
ATOM 886 N N . PRO B 1 9 ? 18.75 52.875 15.609 1 40.19 9 PRO B N 1
ATOM 887 C CA . PRO B 1 9 ? 17.359 52.594 15.312 1 40.19 9 PRO B CA 1
ATOM 888 C C . PRO B 1 9 ? 17.016 51.094 15.516 1 40.19 9 PRO B C 1
ATOM 890 O O . PRO B 1 9 ? 17.859 50.25 15.273 1 40.19 9 PRO B O 1
ATOM 893 N N . GLU B 1 10 ? 16.219 50.75 16.453 1 38 10 GLU B N 1
ATOM 894 C CA . GLU B 1 10 ? 15.594 49.438 16.688 1 38 10 GLU B CA 1
ATOM 895 C C . GLU B 1 10 ? 14.898 48.938 15.422 1 38 10 GLU B C 1
ATOM 897 O O . GLU B 1 10 ? 13.969 49.562 14.922 1 38 10 GLU B O 1
ATOM 902 N N . GLY B 1 11 ? 15.641 48.438 14.398 1 38.84 11 GLY B N 1
ATOM 903 C CA . GLY B 1 11 ? 15 47.719 13.305 1 38.84 11 GLY B CA 1
ATOM 904 C C . GLY B 1 11 ? 13.883 46.812 13.758 1 38.84 11 GLY B C 1
ATOM 905 O O . GLY B 1 11 ? 14.008 46.125 14.773 1 38.84 11 GLY B O 1
ATOM 906 N N . SER B 1 12 ? 12.594 47.094 13.438 1 38.03 12 SER B N 1
ATOM 907 C CA . SER B 1 12 ? 11.328 46.375 13.617 1 38.03 12 SER B CA 1
ATOM 908 C C . SER B 1 12 ? 11.406 44.969 13.078 1 38.03 12 SER B C 1
ATOM 910 O O . SER B 1 12 ? 11.375 44.75 11.859 1 38.03 12 SER B O 1
ATOM 912 N N . ALA B 1 13 ? 12.07 44.062 13.719 1 39.22 13 ALA B N 1
ATOM 913 C CA . ALA B 1 13 ? 12.031 42.625 13.492 1 39.22 13 ALA B CA 1
ATOM 914 C C . ALA B 1 13 ? 10.594 42.094 13.539 1 39.22 13 ALA B C 1
ATOM 916 O O . ALA B 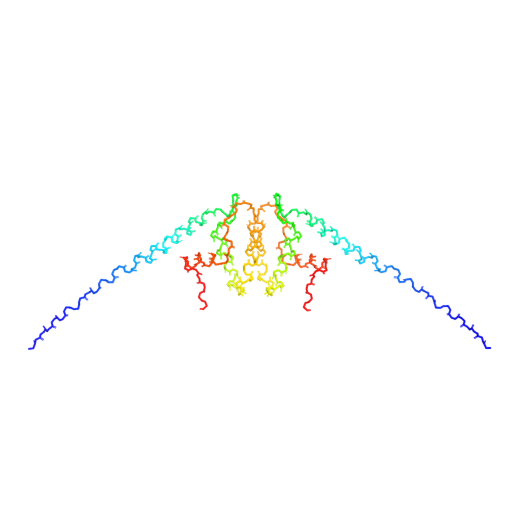1 13 ? 10.367 40.875 13.555 1 39.22 13 ALA B O 1
ATOM 917 N N . GLU B 1 14 ? 9.461 42.875 13.648 1 36.88 14 GLU B N 1
ATOM 918 C CA . GLU B 1 14 ? 8.188 42.25 13.953 1 36.88 14 GLU B CA 1
ATOM 919 C C . GLU B 1 14 ? 7.688 41.438 12.766 1 36.88 14 GLU B C 1
ATOM 921 O O . GLU B 1 14 ? 6.82 40.562 12.914 1 36.88 14 GLU B O 1
ATOM 926 N N . GLY B 1 15 ? 7.723 41.969 11.484 1 34.31 15 GLY B N 1
ATOM 927 C CA . GLY B 1 15 ? 6.75 41.469 10.508 1 34.31 15 GLY B CA 1
ATOM 928 C C . GLY B 1 15 ? 7.082 40.094 9.969 1 34.31 15 GLY B C 1
ATOM 929 O O . GLY B 1 15 ? 6.379 39.594 9.094 1 34.31 15 GLY B O 1
ATOM 930 N N . ARG B 1 16 ? 8.32 39.688 9.906 1 39 16 ARG B N 1
ATOM 931 C CA . ARG B 1 16 ? 8.555 38.469 9.133 1 39 16 ARG B CA 1
ATOM 932 C C . ARG B 1 16 ? 7.934 37.281 9.812 1 39 16 ARG B C 1
ATOM 934 O O . ARG B 1 16 ? 7.98 36.156 9.281 1 39 16 ARG B O 1
ATOM 941 N N . SER B 1 17 ? 7.688 37.281 11.094 1 39.94 17 SER B N 1
ATOM 942 C CA . SER B 1 17 ? 7.316 36.031 11.789 1 39.94 17 SER B CA 1
ATOM 943 C C . SER B 1 17 ? 5.875 35.656 11.484 1 39.94 17 SER B C 1
ATOM 945 O O . SER B 1 17 ? 5.488 34.5 11.664 1 39.94 17 SER B O 1
ATOM 947 N N . ASN B 1 18 ? 4.957 36.531 11.203 1 41.34 18 ASN B N 1
ATOM 948 C CA . ASN B 1 18 ? 3.541 36.219 11.117 1 41.34 18 ASN B CA 1
ATOM 949 C C . ASN B 1 18 ? 3.207 35.5 9.805 1 41.34 18 ASN B C 1
ATOM 951 O O . ASN B 1 18 ? 2.299 34.688 9.75 1 41.34 18 ASN B O 1
ATOM 955 N N . GLU B 1 19 ? 3.727 35.875 8.695 1 44.41 19 GLU B N 1
ATOM 956 C CA . GLU B 1 19 ? 3.357 35.281 7.418 1 44.41 19 GLU B CA 1
ATOM 957 C C . GLU B 1 19 ? 3.781 33.812 7.344 1 44.41 19 GLU B C 1
ATOM 959 O O . GLU B 1 19 ? 3.098 33 6.727 1 44.41 19 GLU B O 1
ATOM 964 N N . GLU B 1 20 ? 4.965 33.406 7.812 1 45.25 20 GLU B N 1
ATOM 965 C CA . GLU B 1 20 ? 5.41 32.031 7.824 1 45.25 20 GLU B CA 1
ATOM 966 C C . GLU B 1 20 ? 4.543 31.172 8.758 1 45.25 20 GLU B C 1
ATOM 968 O O . GLU B 1 20 ? 4.289 30 8.477 1 45.25 20 GLU B O 1
ATOM 973 N N . ALA B 1 21 ? 4.125 31.75 9.875 1 46.97 21 ALA B N 1
ATOM 974 C CA . ALA B 1 21 ? 3.209 31.094 10.805 1 46.97 21 ALA B CA 1
ATOM 975 C C . ALA B 1 21 ? 1.854 30.844 10.156 1 46.97 21 ALA B C 1
ATOM 977 O O . ALA B 1 21 ? 1.218 29.812 10.406 1 46.97 21 ALA B O 1
ATOM 978 N N . GLY B 1 22 ? 1.416 31.797 9.312 1 49.59 22 GLY B N 1
ATOM 979 C CA . GLY B 1 22 ? 0.136 31.656 8.633 1 49.59 22 GLY B CA 1
ATOM 980 C C . GLY B 1 22 ? 0.098 30.484 7.672 1 49.59 22 GLY B C 1
ATOM 981 O O . GLY B 1 22 ? -0.911 29.781 7.578 1 49.59 22 GLY B O 1
ATOM 982 N N . GLY B 1 23 ? 1.102 30.406 6.805 1 47.88 23 GLY B N 1
ATOM 983 C CA . GLY B 1 23 ? 1.165 29.25 5.918 1 47.88 23 GLY B CA 1
ATOM 984 C C . GLY B 1 23 ? 1.287 27.938 6.66 1 47.88 23 GLY B C 1
ATOM 985 O O . GLY B 1 23 ? 0.6 26.969 6.328 1 47.88 23 GLY B O 1
ATOM 986 N N . CYS B 1 24 ? 2.143 27.969 7.727 1 49.28 24 CYS B N 1
ATOM 987 C CA . CYS B 1 24 ? 2.279 26.781 8.562 1 49.28 24 CYS B CA 1
ATOM 988 C C . CYS B 1 24 ? 0.97 26.469 9.281 1 49.28 24 CYS B C 1
ATOM 990 O O . CYS B 1 24 ? 0.561 25.312 9.352 1 49.28 24 CYS B O 1
ATOM 992 N N . ALA B 1 25 ? 0.427 27.562 9.781 1 52.41 25 ALA B N 1
ATOM 993 C CA . ALA B 1 25 ? -0.83 27.328 10.492 1 52.41 25 ALA B CA 1
ATOM 994 C C . ALA B 1 25 ? -1.905 26.797 9.547 1 52.41 25 ALA B C 1
ATOM 996 O O . ALA B 1 25 ? -2.658 25.891 9.898 1 52.41 25 ALA B O 1
ATOM 997 N N . LYS B 1 26 ? -2.055 27.516 8.469 1 53.06 26 LYS B N 1
ATOM 998 C CA . LYS B 1 26 ? -3.027 27.031 7.496 1 53.06 26 LYS B CA 1
ATOM 999 C C . LYS B 1 26 ? -2.719 25.609 7.078 1 53.06 26 LYS B C 1
ATOM 1001 O O . LYS B 1 26 ? -3.627 24.781 6.945 1 53.06 26 LYS B O 1
ATOM 1006 N N . ALA B 1 27 ? -1.435 25.453 6.766 1 51.81 27 ALA B N 1
ATOM 1007 C CA . ALA B 1 27 ? -1.011 24.094 6.473 1 51.81 27 ALA B CA 1
ATOM 1008 C C . ALA B 1 27 ? -1.317 23.156 7.641 1 51.81 27 ALA B C 1
ATOM 1010 O O . ALA B 1 27 ? -1.795 22.031 7.441 1 51.81 27 ALA B O 1
ATOM 1011 N N . PHE B 1 28 ? -1.092 23.703 8.844 1 55.34 28 PHE B N 1
ATOM 1012 C CA . PHE B 1 28 ? -1.411 22.922 10.031 1 55.34 28 PHE B CA 1
ATOM 1013 C C . PHE B 1 28 ? -2.906 22.641 10.102 1 55.34 28 PHE B C 1
ATOM 1015 O O . PHE B 1 28 ? -3.314 21.5 10.344 1 55.34 28 PHE B O 1
ATOM 1022 N N . PHE B 1 29 ? -3.717 23.672 9.93 1 55.41 29 PHE B N 1
ATOM 1023 C CA . PHE B 1 29 ? -5.16 23.469 10.016 1 55.41 29 PHE B CA 1
ATOM 1024 C C . PHE B 1 29 ? -5.637 22.547 8.898 1 55.41 29 PHE B C 1
ATOM 1026 O O . PHE B 1 29 ? -6.512 21.703 9.109 1 55.41 29 PHE B O 1
ATOM 1033 N N . ALA B 1 30 ? -5.258 22.781 7.688 1 56.19 30 ALA B N 1
ATOM 1034 C CA . ALA B 1 30 ? -5.617 21.875 6.602 1 56.19 30 ALA B CA 1
ATOM 1035 C C . ALA B 1 30 ? -5.191 20.438 6.922 1 56.19 30 ALA B C 1
ATOM 1037 O O . ALA B 1 30 ? -5.926 19.5 6.633 1 56.19 30 ALA B O 1
ATOM 1038 N N . LEU B 1 31 ? -3.992 20.453 7.539 1 57.69 31 LEU B N 1
ATOM 1039 C CA . LEU B 1 31 ? -3.533 19.156 8.023 1 57.69 31 LEU B CA 1
ATOM 1040 C C . LEU B 1 31 ? -4.516 18.578 9.039 1 57.69 31 LEU B C 1
ATOM 1042 O O . LEU B 1 31 ? -4.809 17.375 9.008 1 57.69 31 LEU B O 1
ATOM 1046 N N . LEU B 1 32 ? -4.953 19.484 9.938 1 58.47 32 LEU B N 1
ATOM 1047 C CA . LEU B 1 32 ? -5.918 19.047 10.938 1 58.47 32 LEU B CA 1
ATOM 1048 C C . LEU B 1 32 ? -7.223 18.609 10.281 1 58.47 32 LEU B C 1
ATOM 1050 O O . LEU B 1 32 ? -7.824 17.609 10.688 1 58.47 32 LEU B O 1
ATOM 1054 N N . LYS B 1 33 ? -7.664 19.469 9.406 1 59 33 LYS B N 1
ATOM 1055 C CA . LYS B 1 33 ? -8.898 19.109 8.711 1 59 33 LYS B CA 1
ATOM 1056 C C . LYS B 1 33 ? -8.742 17.797 7.957 1 59 33 LYS B C 1
ATOM 1058 O O . LYS B 1 33 ? -9.648 16.953 7.965 1 59 33 LYS B O 1
ATOM 1063 N N . ASP B 1 34 ? -7.754 17.812 7.172 1 58.47 34 ASP B N 1
ATOM 1064 C CA . ASP B 1 34 ? -7.453 16.547 6.504 1 58.47 34 ASP B CA 1
ATOM 1065 C C . ASP B 1 34 ? -7.23 15.438 7.52 1 58.47 34 ASP B C 1
ATOM 1067 O O . ASP B 1 34 ? -7.512 14.266 7.242 1 58.47 34 ASP B O 1
ATOM 1071 N N . ALA B 1 35 ? -6.781 15.953 8.656 1 63.84 35 ALA B N 1
ATOM 1072 C CA . ALA B 1 35 ? -6.602 15 9.758 1 63.84 35 ALA B CA 1
ATOM 1073 C C . ALA B 1 35 ? -7.93 14.383 10.172 1 63.84 35 ALA B C 1
ATOM 1075 O O . ALA B 1 35 ? -7.969 13.266 10.68 1 63.84 35 ALA B O 1
ATOM 1076 N N . GLU B 1 36 ? -8.852 15.125 9.734 1 75.5 36 GLU B N 1
ATOM 1077 C CA . GLU B 1 36 ? -10.141 14.617 10.195 1 75.5 36 GLU B CA 1
ATOM 1078 C C . GLU B 1 36 ? -10.914 13.961 9.062 1 75.5 36 GLU B C 1
ATOM 1080 O O . GLU B 1 36 ? -11.898 13.258 9.297 1 75.5 36 GLU B O 1
ATOM 1085 N N . LYS B 1 37 ? -10.398 14.172 7.898 1 86.75 37 LYS B N 1
ATOM 1086 C CA . LYS B 1 37 ? -11.141 13.602 6.777 1 86.75 37 LYS B CA 1
ATOM 1087 C C . LYS B 1 37 ? -10.836 12.117 6.617 1 86.75 37 LYS B C 1
ATOM 1089 O O . LYS B 1 37 ? -9.68 11.727 6.496 1 86.75 37 LYS B O 1
ATOM 1094 N N . GLU B 1 38 ? -12.008 11.391 6.516 1 93.31 38 GLU B N 1
ATOM 1095 C CA . GLU B 1 38 ? -11.852 9.953 6.289 1 93.31 38 GLU B CA 1
ATOM 1096 C C . GLU B 1 38 ? -11.148 9.68 4.965 1 93.31 38 GLU B C 1
ATOM 1098 O O . GLU B 1 38 ? -11.297 10.438 4.004 1 93.31 38 GLU B O 1
ATOM 1103 N N . LEU B 1 39 ? -10.406 8.703 4.852 1 96.25 39 LEU B N 1
ATOM 1104 C CA . LEU B 1 39 ? -9.672 8.312 3.648 1 96.25 39 LEU B CA 1
ATOM 1105 C C . LEU B 1 39 ? -10.633 8.062 2.486 1 96.25 39 LEU B C 1
ATOM 1107 O O . LEU B 1 39 ? -10.328 8.414 1.343 1 96.25 39 LEU B O 1
ATOM 1111 N N . TYR B 1 40 ? -11.727 7.367 2.738 1 96.5 40 TYR B N 1
ATOM 1112 C CA . TYR B 1 40 ? -12.891 7.16 1.892 1 96.5 40 TYR B CA 1
ATOM 1113 C C . TYR B 1 40 ? -14.164 7.078 2.727 1 96.5 40 TYR B C 1
ATOM 1115 O O . TYR B 1 40 ? -14.102 6.871 3.941 1 96.5 40 TYR B O 1
ATOM 1123 N N . PRO B 1 41 ? -15.273 7.316 2.084 1 94.94 41 PRO B N 1
ATOM 1124 C CA . PRO B 1 41 ? -16.5 7.289 2.881 1 94.94 41 PRO B CA 1
ATOM 1125 C C . PRO B 1 41 ? -16.656 5.996 3.678 1 94.94 41 PRO B C 1
ATOM 1127 O O . PRO B 1 41 ? -16.656 4.906 3.1 1 94.94 41 PRO B O 1
ATOM 1130 N N . GLY B 1 42 ? -16.703 6.07 5.07 1 93.38 42 GLY B N 1
ATOM 1131 C CA . GLY B 1 42 ? -16.891 4.902 5.914 1 93.38 42 GLY B CA 1
ATOM 1132 C C . GLY B 1 42 ? -15.609 4.383 6.527 1 93.38 42 GLY B C 1
ATOM 1133 O O . GLY B 1 42 ? -15.641 3.477 7.363 1 93.38 42 GLY B O 1
ATOM 1134 N N . CYS B 1 43 ? -14.562 4.938 6.113 1 94.94 43 CYS B N 1
ATOM 1135 C CA . CYS B 1 43 ? -13.297 4.488 6.688 1 94.94 43 CYS B CA 1
ATOM 1136 C C . CYS B 1 43 ? -13.125 5.012 8.109 1 94.94 43 CYS B C 1
ATOM 1138 O O . CYS B 1 43 ? -13.117 6.227 8.328 1 94.94 43 CYS B O 1
ATOM 1140 N N . LYS B 1 44 ? -12.844 4.133 9.023 1 90.62 44 LYS B N 1
ATOM 1141 C CA . LYS B 1 44 ? -12.758 4.523 10.43 1 90.62 44 LYS B CA 1
ATOM 1142 C C . LYS B 1 44 ? -11.32 4.504 10.922 1 90.62 44 LYS B C 1
ATOM 1144 O O . LYS B 1 44 ? -11 5.098 11.953 1 90.62 44 LYS B O 1
ATOM 1149 N N . GLU B 1 45 ? -10.453 3.896 10.125 1 92.69 45 GLU B N 1
ATOM 1150 C CA . GLU B 1 45 ? -9.117 3.605 10.633 1 92.69 45 GLU B CA 1
ATOM 1151 C C . GLU B 1 45 ? -8.125 4.699 10.242 1 92.69 45 GLU B C 1
ATOM 1153 O O . GLU B 1 45 ? -7.188 4.988 10.992 1 92.69 45 GLU B O 1
ATOM 1158 N N . LEU B 1 46 ? -8.336 5.305 9.078 1 94.12 46 LEU B N 1
ATOM 1159 C CA . LEU B 1 46 ? -7.355 6.258 8.578 1 94.12 46 LEU B CA 1
ATOM 1160 C C . LEU B 1 46 ? -8.031 7.52 8.055 1 94.12 46 LEU B C 1
ATOM 1162 O O . LEU B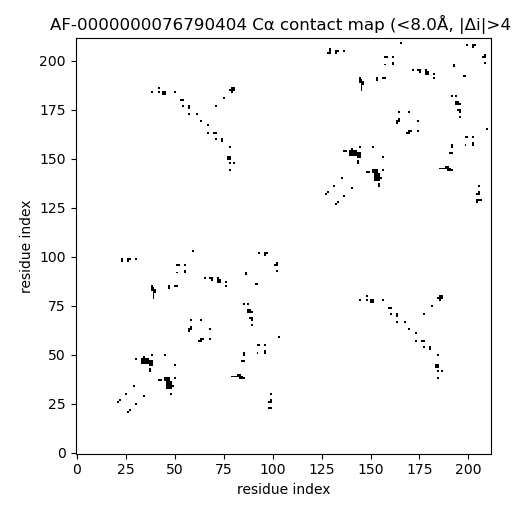 1 46 ? -9.125 7.449 7.492 1 94.12 46 LEU B O 1
ATOM 1166 N N . THR B 1 47 ? -7.367 8.617 8.258 1 93.06 47 THR B N 1
ATOM 1167 C CA . THR B 1 47 ? -7.68 9.852 7.555 1 93.06 47 THR B CA 1
ATOM 1168 C C . THR B 1 47 ? -6.746 10.047 6.359 1 93.06 47 THR B C 1
ATOM 1170 O O . THR B 1 47 ? -5.746 9.336 6.227 1 93.06 47 THR B O 1
ATOM 1173 N N . LYS B 1 48 ? -7.184 10.969 5.523 1 92.81 48 LYS B N 1
ATOM 1174 C CA . LYS B 1 48 ? -6.305 11.336 4.418 1 92.81 48 LYS B CA 1
ATOM 1175 C C . LYS B 1 48 ? -4.906 11.68 4.918 1 92.81 48 LYS B C 1
ATOM 1177 O O . LYS B 1 48 ? -3.912 11.172 4.402 1 92.81 48 LYS B O 1
ATOM 1182 N N . LEU B 1 49 ? -4.859 12.398 5.934 1 90.5 49 LEU B N 1
ATOM 1183 C CA . LEU B 1 49 ? -3.578 12.891 6.434 1 90.5 49 LEU B CA 1
ATOM 1184 C C . LEU B 1 49 ? -2.766 11.766 7.055 1 90.5 49 LEU B C 1
ATOM 1186 O O . LEU B 1 49 ? -1.566 11.641 6.797 1 90.5 49 LEU B O 1
ATOM 1190 N N . SER B 1 50 ? -3.414 11 7.887 1 90.25 50 SER B N 1
ATOM 1191 C CA . SER B 1 50 ? -2.662 9.93 8.531 1 90.25 50 SER B CA 1
ATOM 1192 C C . SER B 1 50 ? -2.105 8.953 7.5 1 90.25 50 SER B C 1
ATOM 1194 O O . SER B 1 50 ? -1.004 8.422 7.668 1 90.25 50 SER B O 1
ATOM 1196 N N . PHE B 1 51 ? -2.855 8.727 6.438 1 94.5 51 PHE B N 1
ATOM 1197 C CA . PHE B 1 51 ? -2.365 7.875 5.359 1 94.5 51 PHE B CA 1
ATOM 1198 C C . PHE B 1 51 ? -1.108 8.469 4.73 1 94.5 51 PHE B C 1
ATOM 1200 O O . PHE B 1 51 ? -0.102 7.773 4.574 1 94.5 51 PHE B O 1
ATOM 1207 N N . ILE B 1 52 ? -1.164 9.711 4.395 1 94.06 52 ILE B N 1
ATOM 1208 C CA . ILE B 1 52 ? -0.062 10.391 3.725 1 94.06 52 ILE B CA 1
ATOM 1209 C C . ILE B 1 52 ? 1.183 10.352 4.609 1 94.06 52 ILE B C 1
ATOM 1211 O O . ILE B 1 52 ? 2.273 10.023 4.141 1 94.06 52 ILE B O 1
ATOM 1215 N N . VAL B 1 53 ? 1.017 10.625 5.844 1 89.94 53 VAL B N 1
ATOM 1216 C CA . VAL B 1 53 ? 2.131 10.656 6.785 1 89.94 53 VAL B CA 1
ATOM 1217 C C . VAL B 1 53 ? 2.729 9.258 6.926 1 89.94 53 VAL B C 1
ATOM 1219 O O . VAL B 1 53 ? 3.951 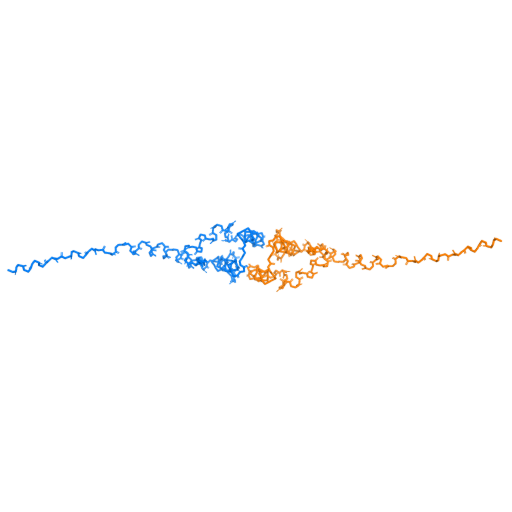9.094 6.883 1 89.94 53 VAL B O 1
ATOM 1222 N N . ARG B 1 54 ? 1.92 8.227 6.988 1 92.56 54 ARG B N 1
ATOM 1223 C CA . ARG B 1 54 ? 2.391 6.852 7.156 1 92.56 54 ARG B CA 1
ATOM 1224 C C . ARG B 1 54 ? 3.107 6.363 5.902 1 92.56 54 ARG B C 1
ATOM 1226 O O . ARG B 1 54 ? 4.16 5.727 5.992 1 92.56 54 ARG B O 1
ATOM 1233 N N . LEU B 1 55 ? 2.525 6.664 4.773 1 96.44 55 LEU B N 1
ATOM 1234 C CA . LEU B 1 55 ? 3.186 6.285 3.529 1 96.44 55 LEU B CA 1
ATOM 1235 C C . LEU B 1 55 ? 4.566 6.922 3.43 1 96.44 55 LEU B C 1
ATOM 1237 O O . LEU B 1 55 ? 5.543 6.25 3.096 1 96.44 55 LEU B O 1
ATOM 1241 N N . TYR B 1 56 ? 4.605 8.219 3.729 1 93.62 56 TYR B N 1
ATOM 1242 C CA . TYR B 1 56 ? 5.867 8.938 3.619 1 93.62 56 TYR B CA 1
ATOM 1243 C C . TYR B 1 56 ? 6.863 8.461 4.672 1 93.62 56 TYR B C 1
ATOM 1245 O O . TYR B 1 56 ? 8.062 8.391 4.41 1 93.62 56 TYR B O 1
ATOM 1253 N N . GLN B 1 57 ? 6.379 8.133 5.875 1 91.06 57 GLN B N 1
ATOM 1254 C CA . GLN B 1 57 ? 7.227 7.555 6.91 1 91.06 57 GLN B CA 1
ATOM 1255 C C . GLN B 1 57 ? 7.863 6.25 6.438 1 91.06 57 GLN B C 1
ATOM 1257 O O . GLN B 1 57 ? 9.055 6.016 6.656 1 91.06 57 GLN B O 1
ATOM 1262 N N . ILE B 1 58 ? 7.102 5.398 5.828 1 95.44 58 ILE B N 1
ATOM 1263 C CA . ILE B 1 58 ? 7.625 4.148 5.293 1 95.44 58 ILE B CA 1
ATOM 1264 C C . ILE B 1 58 ? 8.727 4.441 4.277 1 95.44 58 ILE B C 1
ATOM 1266 O O . ILE B 1 58 ? 9.805 3.838 4.324 1 95.44 58 ILE B O 1
ATOM 1270 N N . LYS B 1 59 ? 8.469 5.348 3.357 1 95.69 59 LYS B N 1
ATOM 1271 C CA . LYS B 1 59 ? 9.461 5.723 2.355 1 95.69 59 LYS B CA 1
ATOM 1272 C C . LYS B 1 59 ? 10.781 6.125 3.014 1 95.69 59 LYS B C 1
ATOM 1274 O O . LYS B 1 59 ? 11.852 5.676 2.6 1 95.69 59 LYS B O 1
ATOM 1279 N N . CYS B 1 60 ? 10.695 6.934 4.02 1 92.25 60 CYS B N 1
ATOM 1280 C CA . CYS B 1 60 ? 11.898 7.48 4.645 1 92.25 60 CYS B CA 1
ATOM 1281 C C . CYS B 1 60 ? 12.594 6.43 5.504 1 92.25 60 CYS B C 1
ATOM 1283 O O . CYS B 1 60 ? 13.812 6.285 5.453 1 92.25 60 CYS B O 1
ATOM 1285 N N . LEU B 1 61 ? 11.867 5.73 6.273 1 92.94 61 LEU B N 1
ATOM 1286 C CA . LEU B 1 61 ? 12.414 4.75 7.203 1 92.94 61 LEU B CA 1
ATOM 1287 C C . LEU B 1 61 ? 13.188 3.664 6.461 1 92.94 61 LEU B C 1
ATOM 1289 O O . LEU B 1 61 ? 14.234 3.209 6.926 1 92.94 61 LEU B O 1
ATOM 1293 N N . PHE B 1 62 ? 12.664 3.316 5.305 1 95.12 62 PHE B N 1
ATOM 1294 C CA . PHE B 1 62 ? 13.266 2.189 4.605 1 95.12 62 PHE B CA 1
ATOM 1295 C C . PHE B 1 62 ? 14.016 2.66 3.369 1 95.12 62 PHE B C 1
ATOM 1297 O O . PHE B 1 62 ? 14.523 1.845 2.596 1 95.12 62 PHE B O 1
ATOM 1304 N N . GLY B 1 63 ? 14.086 3.912 3.098 1 94.88 63 GLY B N 1
ATOM 1305 C CA . GLY B 1 63 ? 14.852 4.469 1.996 1 94.88 63 GLY B CA 1
ATOM 1306 C C . GLY B 1 63 ? 14.297 4.102 0.634 1 94.88 63 GLY B C 1
ATOM 1307 O O . GLY B 1 63 ? 15.055 3.801 -0.291 1 94.88 63 GLY B O 1
ATOM 1308 N N . LEU B 1 64 ? 13 4.086 0.489 1 96.75 64 LEU B N 1
ATOM 1309 C CA . LEU B 1 64 ? 12.398 3.791 -0.811 1 96.75 64 LEU B CA 1
ATOM 1310 C C . LEU B 1 64 ? 12.719 4.895 -1.814 1 96.75 64 LEU B C 1
ATOM 1312 O O . LEU B 1 64 ? 12.664 6.082 -1.478 1 96.75 64 LEU B O 1
ATOM 1316 N N . SER B 1 65 ? 13.008 4.473 -3.045 1 97.5 65 SER B N 1
ATOM 1317 C CA . SER B 1 65 ? 13.117 5.461 -4.113 1 97.5 65 SER B CA 1
ATOM 1318 C C . SER B 1 65 ? 11.766 6.102 -4.414 1 97.5 65 SER B C 1
ATOM 1320 O O . SER B 1 65 ? 10.727 5.562 -4.047 1 97.5 65 SER B O 1
ATOM 1322 N N . ASN B 1 66 ? 11.789 7.242 -5.082 1 97.31 66 ASN B N 1
ATOM 1323 C CA . ASN B 1 66 ? 10.547 7.887 -5.508 1 97.31 66 ASN B CA 1
ATOM 1324 C C . ASN B 1 66 ? 9.719 6.969 -6.395 1 97.31 66 ASN B C 1
ATOM 1326 O O . ASN B 1 66 ? 8.492 6.906 -6.254 1 97.31 66 ASN B O 1
ATOM 1330 N N . ARG B 1 67 ? 10.352 6.23 -7.254 1 97.56 67 ARG B N 1
ATOM 1331 C CA . ARG B 1 67 ? 9.656 5.332 -8.164 1 97.56 67 ARG B CA 1
ATOM 1332 C C . ARG B 1 67 ? 8.984 4.191 -7.41 1 97.56 67 ARG B C 1
ATOM 1334 O O . ARG B 1 67 ? 7.848 3.822 -7.707 1 97.56 67 ARG B O 1
ATOM 1341 N N . ALA B 1 68 ? 9.68 3.627 -6.477 1 97.5 68 ALA B N 1
ATOM 1342 C CA . ALA B 1 68 ? 9.117 2.566 -5.645 1 97.5 68 ALA B CA 1
ATOM 1343 C C . ALA B 1 68 ? 7.887 3.059 -4.887 1 97.5 68 ALA B C 1
ATOM 1345 O O . ALA B 1 68 ? 6.852 2.387 -4.863 1 97.5 68 ALA B O 1
ATOM 1346 N N . CYS B 1 69 ? 7.949 4.246 -4.277 1 98.19 69 CYS B N 1
ATOM 1347 C CA . CYS B 1 69 ? 6.836 4.812 -3.521 1 98.19 69 CYS B CA 1
ATOM 1348 C C . CYS B 1 69 ? 5.664 5.145 -4.438 1 98.19 69 CYS B C 1
ATOM 1350 O O . CYS B 1 69 ? 4.508 4.965 -4.059 1 98.19 69 CYS B O 1
ATOM 1352 N N . GLU B 1 70 ? 5.984 5.594 -5.605 1 98.44 70 GLU B N 1
ATOM 1353 C CA . GLU B 1 70 ? 4.945 5.852 -6.598 1 98.44 70 GLU B CA 1
ATOM 1354 C C . GLU B 1 70 ? 4.199 4.574 -6.961 1 98.44 70 GLU B C 1
ATOM 1356 O O . GLU B 1 70 ? 2.971 4.578 -7.086 1 98.44 70 GLU B O 1
ATOM 1361 N N . ALA B 1 71 ? 4.91 3.486 -7.137 1 97.06 71 ALA B N 1
ATOM 1362 C CA . ALA B 1 71 ? 4.293 2.201 -7.457 1 97.06 71 ALA B CA 1
ATOM 1363 C C . ALA B 1 71 ? 3.389 1.73 -6.32 1 97.06 71 ALA B C 1
ATOM 1365 O O . ALA B 1 71 ? 2.291 1.222 -6.562 1 97.06 71 ALA B O 1
ATOM 1366 N N . VAL B 1 72 ? 3.832 1.909 -5.09 1 98.44 72 VAL B N 1
ATOM 1367 C CA . VAL B 1 72 ? 3.035 1.569 -3.914 1 98.44 72 VAL B CA 1
ATOM 1368 C C . VAL B 1 72 ? 1.772 2.428 -3.881 1 98.44 72 VAL B C 1
ATOM 1370 O O . VAL B 1 72 ? 0.67 1.913 -3.678 1 98.44 72 VAL B O 1
ATOM 1373 N N . LEU B 1 73 ? 1.946 3.725 -4.094 1 98.62 73 LEU B N 1
ATOM 1374 C CA . LEU B 1 73 ? 0.817 4.648 -4.098 1 98.62 73 LEU B CA 1
ATOM 1375 C C . LEU B 1 73 ? -0.187 4.273 -5.184 1 98.62 73 LEU B C 1
ATOM 1377 O O . LEU B 1 73 ? -1.398 4.316 -4.957 1 98.62 73 LEU B O 1
ATOM 1381 N N . GLN B 1 74 ? 0.286 3.873 -6.352 1 97.56 74 GLN B N 1
ATOM 1382 C CA . GLN B 1 74 ? -0.588 3.441 -7.438 1 97.56 74 GLN B CA 1
ATOM 1383 C C . GLN B 1 74 ? -1.365 2.186 -7.051 1 97.56 74 GLN B C 1
ATOM 1385 O O . GLN B 1 74 ? -2.553 2.064 -7.363 1 97.56 74 GLN B O 1
ATOM 1390 N N . LEU B 1 75 ? -0.753 1.272 -6.414 1 97.88 75 LEU B N 1
ATOM 1391 C CA . LEU B 1 75 ? -1.445 0.069 -5.969 1 97.88 75 LEU B CA 1
ATOM 1392 C C . LEU B 1 75 ? -2.529 0.412 -4.953 1 97.88 75 LEU B C 1
ATOM 1394 O O . LEU B 1 75 ? -3.615 -0.171 -4.977 1 97.88 75 LEU B O 1
ATOM 1398 N N . PHE B 1 76 ? -2.279 1.4 -4.062 1 98.38 76 PHE B N 1
ATOM 1399 C CA . PHE B 1 76 ? -3.312 1.872 -3.148 1 98.38 76 PHE B CA 1
ATOM 1400 C C . PHE B 1 76 ? -4.492 2.457 -3.916 1 98.38 76 PHE B C 1
ATOM 1402 O O . PHE B 1 76 ? -5.648 2.195 -3.584 1 98.38 76 PHE B O 1
ATOM 1409 N N . THR B 1 77 ? -4.18 3.213 -4.934 1 97.38 77 THR B N 1
ATOM 1410 C CA . THR B 1 77 ? -5.219 3.85 -5.734 1 97.38 77 THR B CA 1
ATOM 1411 C C . THR B 1 77 ? -6.141 2.801 -6.355 1 97.38 77 THR B C 1
ATOM 1413 O O . THR B 1 77 ? -7.359 2.984 -6.395 1 97.38 77 THR B O 1
ATOM 1416 N N . GLU B 1 78 ? -5.613 1.749 -6.75 1 96.5 78 GLU B N 1
ATOM 1417 C CA . GLU B 1 78 ? -6.379 0.672 -7.367 1 96.5 78 GLU B CA 1
ATOM 1418 C C . GLU B 1 78 ? -7.113 -0.155 -6.312 1 96.5 78 GLU B C 1
ATOM 1420 O O . GLU B 1 78 ? -8.203 -0.667 -6.57 1 96.5 78 GLU B O 1
ATOM 1425 N N . ALA B 1 79 ? -6.598 -0.278 -5.164 1 97.56 79 ALA B N 1
ATOM 1426 C CA . ALA B 1 79 ? -7.102 -1.182 -4.133 1 97.56 79 ALA B CA 1
ATOM 1427 C C . ALA B 1 79 ? -8.195 -0.511 -3.301 1 97.56 79 ALA B C 1
ATOM 1429 O O . ALA B 1 79 ? -9.031 -1.188 -2.707 1 97.56 79 ALA B O 1
ATOM 1430 N N . LEU B 1 80 ? -8.188 0.804 -3.199 1 98.12 80 LEU B N 1
ATOM 1431 C CA . LEU B 1 80 ? -9.109 1.511 -2.318 1 98.12 80 LEU B CA 1
ATOM 1432 C C . LEU B 1 80 ? -10.469 1.683 -2.982 1 98.12 80 LEU B C 1
ATOM 1434 O O . LEU B 1 80 ? -10.57 1.687 -4.211 1 98.12 80 LEU B O 1
ATOM 1438 N N . PRO B 1 81 ? -11.438 1.833 -2.135 1 97.06 81 PRO B N 1
ATOM 1439 C CA . PRO B 1 81 ? -12.781 2.035 -2.68 1 97.06 81 PRO B CA 1
ATOM 1440 C C . PRO B 1 81 ? -12.914 3.354 -3.441 1 97.06 81 PRO B C 1
ATOM 1442 O O . PRO B 1 81 ? -12.125 4.273 -3.238 1 97.06 81 PRO B O 1
ATOM 1445 N N . LYS B 1 82 ? -13.93 3.34 -4.25 1 94.12 82 LYS B N 1
ATOM 1446 C CA . LYS B 1 82 ? -14.258 4.582 -4.938 1 94.12 82 LYS B CA 1
ATOM 1447 C C . LYS B 1 82 ? -14.508 5.711 -3.943 1 94.12 82 LYS B C 1
ATOM 1449 O O . LYS B 1 82 ? -15.125 5.5 -2.898 1 94.12 82 LYS B O 1
ATOM 1454 N N . GLY B 1 83 ? -14.047 6.918 -4.32 1 94.88 83 GLY B N 1
ATOM 1455 C CA . GLY B 1 83 ? -14.242 8.078 -3.463 1 94.88 83 GLY B CA 1
ATOM 1456 C C . GLY B 1 83 ? -13.086 8.32 -2.514 1 94.88 83 GLY B C 1
ATOM 1457 O O . GLY B 1 83 ? -13.148 9.219 -1.674 1 94.88 83 GLY B O 1
ATOM 1458 N N . HIS B 1 84 ? -12.141 7.496 -2.568 1 96.31 84 HIS B N 1
ATOM 1459 C CA . HIS B 1 84 ? -10.969 7.758 -1.73 1 96.31 84 HIS B CA 1
ATOM 1460 C C . HIS B 1 84 ? -10.336 9.102 -2.074 1 96.31 84 HIS B C 1
ATOM 1462 O O . HIS B 1 84 ? -10.531 9.617 -3.176 1 96.31 84 HIS B O 1
ATOM 1468 N N . CYS B 1 85 ? -9.523 9.602 -1.069 1 94.56 85 CYS B N 1
ATOM 1469 C CA . CYS B 1 85 ? -8.992 10.953 -1.256 1 94.56 85 CYS B CA 1
ATOM 1470 C C . CYS B 1 85 ? -7.469 10.953 -1.158 1 94.56 85 CYS B C 1
ATOM 1472 O O . CYS B 1 85 ? -6.867 11.977 -0.81 1 94.56 85 CYS B O 1
ATOM 1474 N N . ILE B 1 86 ? -6.84 9.828 -1.412 1 95.81 86 ILE B N 1
ATOM 1475 C CA . ILE B 1 86 ? -5.379 9.852 -1.353 1 95.81 86 ILE B CA 1
ATOM 1476 C C . ILE B 1 86 ? -4.828 10.578 -2.576 1 95.81 86 ILE B C 1
ATOM 1478 O O . ILE B 1 86 ? -5.449 10.578 -3.643 1 95.81 86 ILE B O 1
ATOM 1482 N N . PRO B 1 87 ? -3.668 11.195 -2.41 1 95.31 87 PRO B N 1
ATOM 1483 C CA . PRO B 1 87 ? -3.039 11.836 -3.57 1 95.31 87 PRO B CA 1
ATOM 1484 C C . PRO B 1 87 ? -2.689 10.836 -4.672 1 95.31 87 PRO B C 1
ATOM 1486 O O . PRO B 1 87 ? -2.357 9.68 -4.387 1 95.31 87 PRO B O 1
ATOM 1489 N N . ASN B 1 88 ? -2.73 11.289 -5.879 1 94.56 88 ASN B N 1
ATOM 1490 C CA . ASN B 1 88 ? -2.498 10.398 -7.012 1 94.56 88 ASN B CA 1
ATOM 1491 C C . ASN B 1 88 ? -1.052 10.477 -7.496 1 94.56 88 ASN B C 1
ATOM 1493 O O . ASN B 1 88 ? -0.717 9.938 -8.555 1 94.56 88 ASN B O 1
ATOM 1497 N N . SER B 1 89 ? -0.231 11.164 -6.812 1 97.12 89 SER B N 1
ATOM 1498 C CA . SER B 1 89 ? 1.189 11.211 -7.145 1 97.12 89 SER B CA 1
ATOM 1499 C C . SER B 1 89 ? 2.039 11.43 -5.898 1 97.12 89 SER B C 1
ATOM 1501 O O . SER B 1 89 ? 1.57 12.008 -4.914 1 97.12 89 SER B O 1
ATOM 1503 N N . LEU B 1 90 ? 3.262 11.023 -6.008 1 96.81 90 LEU B N 1
ATOM 1504 C CA . LEU B 1 90 ? 4.195 11.219 -4.906 1 96.81 90 LEU B CA 1
ATOM 1505 C C . LEU B 1 90 ? 4.535 12.703 -4.738 1 96.81 90 LEU B C 1
ATOM 1507 O O . LEU B 1 90 ? 4.738 13.172 -3.617 1 96.81 90 LEU B O 1
ATOM 1511 N N . GLU B 1 91 ? 4.523 13.438 -5.824 1 97.06 91 GLU B N 1
ATOM 1512 C CA . GLU B 1 91 ? 4.77 14.875 -5.773 1 97.06 91 GLU B CA 1
ATOM 1513 C C . GLU B 1 91 ? 3.777 15.578 -4.852 1 97.06 91 GLU B C 1
ATOM 1515 O O . GLU B 1 91 ? 4.164 16.422 -4.039 1 97.06 91 GLU B O 1
ATOM 1520 N N . LYS B 1 92 ? 2.537 15.219 -4.992 1 95.88 92 LYS B N 1
ATOM 1521 C CA . LYS B 1 92 ? 1.499 15.805 -4.152 1 95.88 92 LYS B CA 1
ATOM 1522 C C . LYS B 1 92 ? 1.672 15.391 -2.695 1 95.88 92 LYS B C 1
ATOM 1524 O O . LYS B 1 92 ? 1.467 16.188 -1.783 1 95.88 92 LYS B O 1
ATOM 1529 N N . VAL B 1 93 ? 2.025 14.141 -2.438 1 93.5 93 VAL B N 1
ATOM 1530 C CA . VAL B 1 93 ? 2.322 13.664 -1.093 1 93.5 93 VAL B CA 1
ATOM 1531 C C . VAL B 1 93 ? 3.441 14.5 -0.48 1 93.5 93 VAL B C 1
ATOM 1533 O O . VAL B 1 93 ? 3.299 15.023 0.629 1 93.5 93 VAL B O 1
ATOM 1536 N N . GLN B 1 94 ? 4.504 14.664 -1.22 1 93.56 94 GLN B N 1
ATOM 1537 C CA . GLN B 1 94 ? 5.684 15.391 -0.75 1 93.56 94 GLN B CA 1
ATOM 1538 C C . GLN B 1 94 ? 5.367 16.859 -0.502 1 93.56 94 GLN B C 1
ATOM 1540 O O . GLN B 1 94 ? 5.891 17.469 0.436 1 93.56 94 GLN B O 1
ATOM 1545 N N . LYS B 1 95 ? 4.551 17.422 -1.316 1 92.94 95 LYS B N 1
ATOM 1546 C CA . LYS B 1 95 ? 4.125 18.812 -1.11 1 92.94 95 LYS B CA 1
ATOM 1547 C C . LYS B 1 95 ? 3.395 18.969 0.221 1 92.94 95 LYS B C 1
ATOM 1549 O O . LYS B 1 95 ? 3.664 19.906 0.975 1 92.94 95 LYS B O 1
ATOM 1554 N N . ILE B 1 96 ? 2.463 18.062 0.538 1 88.62 96 ILE B N 1
ATOM 1555 C CA . ILE B 1 96 ? 1.711 18.109 1.787 1 88.62 96 ILE B CA 1
ATOM 1556 C C . ILE B 1 96 ? 2.668 17.969 2.969 1 88.62 96 ILE B C 1
ATOM 1558 O O . ILE B 1 96 ? 2.574 18.703 3.947 1 88.62 96 ILE B O 1
ATOM 1562 N N . ILE B 1 97 ? 3.607 17.047 2.852 1 89.44 97 ILE B N 1
ATOM 1563 C CA . ILE B 1 97 ? 4.59 16.797 3.898 1 89.44 97 ILE B CA 1
ATOM 1564 C C . ILE B 1 97 ? 5.414 18.062 4.141 1 89.44 97 ILE B C 1
ATOM 1566 O O . ILE B 1 97 ? 5.633 18.453 5.289 1 89.44 97 ILE B O 1
ATOM 1570 N N . ARG B 1 98 ? 5.859 18.656 3.084 1 89.25 98 ARG B N 1
ATOM 1571 C CA . ARG B 1 98 ? 6.641 19.891 3.176 1 89.25 98 ARG B CA 1
ATOM 1572 C C . ARG B 1 98 ? 5.828 21 3.816 1 89.25 98 ARG B C 1
ATOM 1574 O O . ARG B 1 98 ? 6.328 21.719 4.691 1 89.25 98 ARG B O 1
ATOM 1581 N N . ASP B 1 99 ? 4.613 21.109 3.406 1 84.94 99 ASP B N 1
ATOM 1582 C CA . ASP B 1 99 ? 3.746 22.156 3.941 1 84.94 99 ASP B CA 1
ATOM 1583 C C . ASP B 1 99 ? 3.518 21.969 5.438 1 84.94 99 ASP B C 1
ATOM 1585 O O . ASP B 1 99 ? 3.336 22.938 6.172 1 84.94 99 ASP B O 1
ATOM 1589 N N . LEU B 1 100 ? 3.631 20.672 5.836 1 83.25 100 LEU B N 1
ATOM 1590 C CA . LEU B 1 100 ? 3.422 20.359 7.242 1 83.25 100 LEU B CA 1
ATOM 1591 C C . LEU B 1 100 ? 4.723 20.469 8.023 1 83.25 100 LEU B C 1
ATOM 1593 O O . LEU B 1 100 ? 4.715 20.453 9.258 1 83.25 100 LEU B O 1
ATOM 1597 N N . GLY B 1 101 ? 5.863 20.625 7.359 1 79.81 101 GLY B N 1
ATOM 1598 C CA . GLY B 1 101 ? 7.152 20.703 8.023 1 79.81 101 GLY B CA 1
ATOM 1599 C C . GLY B 1 101 ? 7.66 19.359 8.508 1 79.81 101 GLY B C 1
ATOM 1600 O O . GLY B 1 101 ? 8.414 19.281 9.477 1 79.81 101 GLY B O 1
ATOM 1601 N N . LEU B 1 102 ? 7.145 18.312 7.883 1 78.81 102 LEU B N 1
ATOM 1602 C CA . LEU B 1 102 ? 7.496 16.969 8.297 1 78.81 102 LEU B CA 1
ATOM 1603 C C . LEU B 1 102 ? 8.57 16.375 7.383 1 78.81 102 LEU B C 1
ATOM 1605 O O . LEU B 1 102 ? 8.906 15.195 7.5 1 78.81 102 LEU B O 1
ATOM 1609 N N . ASP B 1 103 ? 9.086 17.094 6.48 1 75.25 103 ASP B N 1
ATOM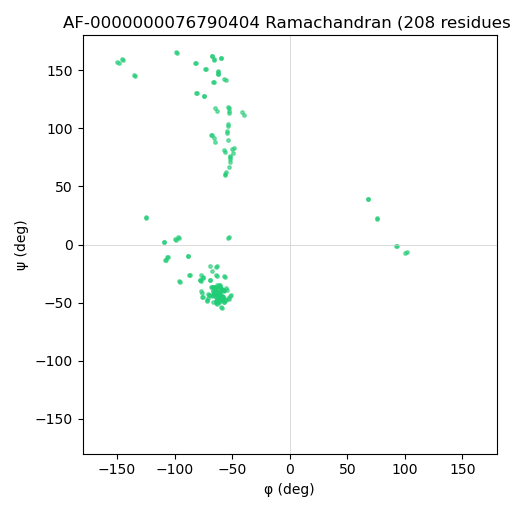 1610 C CA . ASP B 1 103 ? 10.078 16.578 5.535 1 75.25 103 ASP B CA 1
ATOM 1611 C C . ASP B 1 103 ? 11.359 16.172 6.25 1 75.25 103 ASP B C 1
ATOM 1613 O O . ASP B 1 103 ? 11.711 16.75 7.281 1 75.25 103 ASP B O 1
ATOM 1617 N N . TYR B 1 104 ? 11.727 14.859 6.195 1 58.62 104 TYR B N 1
ATOM 1618 C CA . TYR B 1 104 ? 12.945 14.336 6.789 1 58.62 104 TYR B CA 1
ATOM 1619 C C . TYR B 1 104 ? 14.18 14.852 6.051 1 58.62 104 TYR B C 1
ATOM 1621 O O . TYR B 1 104 ? 14.203 14.867 4.816 1 58.62 104 TYR B O 1
ATOM 1629 N N . GLN B 1 105 ? 14.812 15.938 6.484 1 49.62 105 GLN B N 1
ATOM 1630 C CA . GLN B 1 105 ? 16.094 16.422 6.004 1 49.62 105 GLN B CA 1
ATOM 1631 C C . GLN B 1 105 ? 17.172 15.344 6.082 1 49.62 105 GLN B C 1
ATOM 1633 O O . GLN B 1 105 ? 17.266 14.625 7.082 1 49.62 105 GLN B O 1
ATOM 1638 N N . LYS B 1 106 ? 17.375 14.641 4.922 1 43.94 106 LYS B N 1
ATOM 1639 C CA . LYS B 1 106 ? 18.703 14.031 5.043 1 43.94 106 LYS B CA 1
ATOM 1640 C C . LYS B 1 106 ? 19.766 15.07 5.387 1 43.94 106 LYS B C 1
ATOM 1642 O O . LYS B 1 106 ? 19.625 16.234 5.016 1 43.94 106 LYS B O 1
#

Sequence (212 aa):
MLHDDGNIPEGSAEGRSNEEAGGCAKAFFALLKDAEKELYPGCKELTKLSFIVRLYQIKCLFGLSNRACEAVLQLFTEALPKGHCIPNSLEKVQKIIRDLGLDYQKMLHDDGNIPEGSAEGRSNEEAGGCAKAFFALLKDAEKELYPGCKELTKLSFIVRLYQIKCLFGLSNRACEAVLQLFTEALPKGHCIPNSLEKVQKIIRDLGLDYQK

Solvent-accessible surface area (backbone atoms only — not comparable to full-atom values): 12441 Å² total; per-residue (Å²): 137,82,81,76,79,77,79,73,77,81,77,80,78,69,71,73,61,56,63,61,47,45,54,40,43,48,33,43,47,50,45,48,49,33,47,64,31,48,27,25,90,87,44,84,76,38,20,34,39,55,47,51,53,51,54,52,47,51,31,62,77,62,64,51,50,72,66,51,49,38,53,52,49,51,50,48,63,54,68,44,64,86,73,48,59,69,69,92,43,56,67,57,46,51,49,53,34,49,52,62,69,62,59,78,75,128,138,86,82,80,78,77,79,74,77,80,76,80,77,68,70,73,61,58,64,61,46,46,53,38,44,49,32,42,45,51,43,49,51,32,46,64,32,50,27,25,89,86,44,83,76,38,18,34,38,55,46,51,52,50,54,51,48,52,32,62,76,60,63,52,51,72,66,50,50,37,53,53,49,52,51,47,64,54,66,43,62,85,72,48,59,68,69,93,43,55,67,57,46,50,50,53,35,49,48,59,69,64,60,78,77,126

Nearest PDB structures (foldseek):
  6tnt-assembly1_N  TM=3.022E-01  e=9.393E+00  Homo sapiens
  8ddy-assembly1_B  TM=2.505E-01  e=8.351E+00  Synechococcus sp. 63AY4M1

Secondary structure (DSSP, 8-state):
--------------THHHHHHHHHHHHHHHHHHHHHSBSSTT--S-BHHHHHHHHHHHHHHHT--HHHHHHHHHHHHHHSPTT----SSHHHHHHHHHHHT-----/--------------THHHHHHHHHHHHHHHHHHHHHSBSSTT--S-BHHHHHHHHHHHHHHHT--HHHHHHHHHHHHHHSPTT----SSHHHHHHHHHHHT-----

pLDDT: mean 76.35, std 23.88, range [30.14, 98.62]

Organism: Aegilops tauschii subsp. strangulata (NCBI:txid200361)

Radius of gyration: 28.94 Å; Cα contacts (8 Å, |Δi|>4): 200; chains: 2; bounding box: 52×132×56 Å